Protein 5CG5 (pdb70)

Radius of gyration: 20.95 Å; Cα contacts (8 Å, |Δi|>4): 401; chains: 1; bounding box: 53×45×59 Å

Solvent-accessible surface area: 16142 Å² total; per-residue (Å²): 111,46,5,68,134,15,86,146,71,0,51,132,10,18,81,44,0,15,117,30,3,27,103,46,72,64,65,90,108,152,62,15,133,59,15,63,71,12,87,83,0,0,80,48,18,1,59,50,23,158,16,38,40,0,4,2,0,0,5,1,7,78,56,30,17,89,117,201,117,33,72,84,91,17,20,57,41,0,37,0,0,0,0,0,0,8,0,0,13,1,17,14,26,8,29,24,6,33,90,20,66,12,94,36,46,63,62,69,95,2,8,33,75,62,118,80,14,31,122,87,0,97,98,4,3,72,60,0,41,48,2,0,50,109,0,0,117,102,37,0,133,151,46,128,18,40,113,53,0,36,100,16,0,92,99,2,6,128,27,2,74,65,0,23,66,39,13,66,115,0,4,41,114,80,81,40,57,5,105,60,6,63,86,177,84,5,90,47,4,0,84,69,38,9,0,13,14,5,8,16,0,1,1,0,0,0,0,40,19,32,58,39,93,25,159,137,49,12,44,21,2,71,108,0,0,34,61,0,0,23,0,56,14,4,34,44,6,32,68,35,31,44,19,75,64,99,124,39,9,59,72,18,18,28,8,44,5,1,15,12,6,12,5,0,2,13,0,40,103,109,24,70,120,135,22,76,85,66,0,100,111,6,1,13,56,128,85,84,100,45,20,60,105,0,73,57,4,2,93,122,35,80,0,34,49,30,8,98,106,62,29,102,82,10,82,72,85,1,47,60,24,9,161,118,44,5,75,102,10,46,70,52,4,0,76,20,7,0,196,78,14,17,101

Nearest PDB structures (foldseek):
  2qis-assembly1_A-2  TM=1.002E+00  e=2.036E-45  Homo sapiens
  4dem-assembly1_F  TM=1.000E+00  e=1.503E-45  Homo sapiens
  4kq5-assembly1_A-2  TM=9.990E-01  e=1.059E-44  Homo sapiens
  4kfa-assembly1_A  TM=9.989E-01  e=3.133E-44  Homo sapiens
  4nke-assembly1_A-2  TM=9.976E-01  e=2.634E-44  Homo sapiens

CATH classification: 1.10.600.10

Foldseek 3Di:
DLLVVCPVVLVVCVVVLLVVQLCVCVVPVVCVVVNVVLSVLCVVQLDQDPLLQLSLLLSLLVQLADPVPPDPLLSSLSSLLSSLLSLLVSLVVLVVCVLLVWAWASQHGRQLPPPPPHPVSNVSSVVSNVSSLVSLCVRPVPPPLSVVLVVLSVVLSVLLVVLVVLFDVLQDAPDADLVSQAPVSLLSSQLRNWQSSRFLSSNVVSCSSNVNPDPQLSVLSSVLRSLVSSLLQLVVLVCQQPNDCVVRGTHHRCQLRRGSHPLSNVLVVPDDPVLVVLSRVQGNRDDPVSVVSVVVSSVVSPVVVVSVVVLVVSLVVSVVSLVVRCPPRDSCSVVVSSVVRSD

Structure (mmCIF, N/CA/C/O backbone):
data_5CG5
#
_entry.id   5CG5
#
_cell.length_a   111.966
_cell.length_b   111.966
_cell.length_c   72.754
_cell.angle_alpha   90.00
_cell.angle_beta   90.00
_cell.angle_gamma   90.00
#
_symmetry.space_group_name_H-M   'P 41 21 2'
#
loop_
_entity.id
_entity.type
_entity.pdbx_description
1 polymer 'Farnesyl pyrophosphate synthase'
2 non-polymer 'MAGNESIUM ION'
3 non-polymer '1-HYDROXY-2-(3-PYRIDINYL)ETHYLIDENE BIS-PHOSPHONIC ACID'
4 water water
#
loop_
_atom_site.group_PDB
_atom_site.id
_atom_site.type_symbol
_atom_site.label_atom_id
_atom_site.label_alt_id
_atom_site.label_comp_id
_atom_site.label_asym_id
_atom_site.label_entity_id
_atom_site.label_seq_id
_atom_site.pdbx_PDB_ins_code
_atom_site.Cartn_x
_atom_site.Cartn_y
_atom_site.Cartn_z
_atom_site.occupancy
_atom_site.B_iso_or_equiv
_atom_site.auth_seq_id
_atom_site.auth_comp_id
_atom_site.auth_asym_id
_atom_site.auth_atom_id
_atom_site.pdbx_PDB_model_num
ATOM 1 N N . ASP A 1 2 ? -11.361 -38.900 -14.574 1.00 40.40 8 ASP A N 1
ATOM 2 C CA . ASP A 1 2 ? -10.213 -38.138 -14.084 1.00 53.21 8 ASP A CA 1
ATOM 3 C C . ASP A 1 2 ? -10.010 -36.842 -14.885 1.00 44.96 8 ASP A C 1
ATOM 4 O O . ASP A 1 2 ? -9.940 -36.858 -16.116 1.00 46.40 8 ASP A O 1
ATOM 12 N N . VAL A 1 3 ? -9.909 -35.721 -14.185 1.00 45.40 9 VAL A N 1
ATOM 13 C CA . VAL A 1 3 ? -9.913 -34.416 -14.849 1.00 50.32 9 VAL A CA 1
ATOM 14 C C . VAL A 1 3 ? -8.607 -34.156 -15.625 1.00 46.08 9 VAL A C 1
ATOM 15 O O . VAL A 1 3 ? -8.608 -33.443 -16.632 1.00 36.72 9 VAL A O 1
ATOM 29 N N . TYR A 1 4 ? -7.504 -34.740 -15.157 1.00 33.96 10 TYR A N 1
ATOM 30 C CA . TYR A 1 4 ? -6.237 -34.686 -15.882 1.00 31.01 10 TYR A CA 1
ATOM 31 C C . TYR A 1 4 ? -6.304 -35.447 -17.207 1.00 35.77 10 TYR A C 1
ATOM 32 O O . TYR A 1 4 ? -5.908 -34.915 -18.245 1.00 34.24 10 TYR A O 1
ATOM 52 N N . ALA A 1 5 ? -6.819 -36.678 -17.182 1.00 48.24 11 ALA A N 1
ATOM 53 C CA . ALA A 1 5 ? -6.933 -37.493 -18.399 1.00 33.28 11 ALA A CA 1
ATOM 54 C C . ALA A 1 5 ? -7.842 -36.838 -19.449 1.00 35.37 11 ALA A C 1
ATOM 55 O O . ALA A 1 5 ? -7.604 -36.952 -20.655 1.00 34.33 11 ALA A O 1
ATOM 63 N N . GLN A 1 6 ? -8.879 -36.153 -18.979 1.00 37.29 12 GLN A N 1
ATOM 64 C CA . GLN A 1 6 ? -9.789 -35.410 -19.847 1.00 36.69 12 GLN A CA 1
ATOM 65 C C . GLN A 1 6 ? -9.029 -34.411 -20.713 1.00 40.15 12 GLN A C 1
ATOM 66 O O . GLN A 1 6 ? -9.217 -34.348 -21.925 1.00 39.32 12 GLN A O 1
ATOM 83 N N . GLU A 1 7 ? -8.173 -33.624 -20.066 1.00 44.09 13 GLU A N 1
ATOM 84 C CA . GLU A 1 7 ? -7.475 -32.516 -20.718 1.00 33.06 13 GLU A CA 1
ATOM 85 C C . GLU A 1 7 ? -6.213 -32.943 -21.487 1.00 31.79 13 GLU A C 1
ATOM 86 O O . GLU A 1 7 ? -5.715 -32.191 -22.337 1.00 29.78 13 GLU A O 1
ATOM 99 N N . LYS A 1 8 ? -5.712 -34.147 -21.202 1.00 27.22 14 LYS A N 1
ATOM 100 C CA . LYS A 1 8 ? -4.402 -34.564 -21.678 1.00 30.86 14 LYS A CA 1
ATOM 101 C C . LYS A 1 8 ? -4.235 -34.527 -23.194 1.00 41.24 14 LYS A C 1
ATOM 102 O O . LYS A 1 8 ? -3.223 -34.043 -23.702 1.00 33.44 14 LYS A O 1
ATOM 125 N N . GLN A 1 9 ? -5.215 -35.034 -23.925 1.00 33.02 15 GLN A N 1
ATOM 126 C CA . GLN A 1 9 ? -5.046 -35.216 -25.357 1.00 35.96 15 GLN A CA 1
ATOM 127 C C . GLN A 1 9 ? -4.966 -33.880 -26.098 1.00 27.00 15 GLN A C 1
ATOM 128 O O . GLN 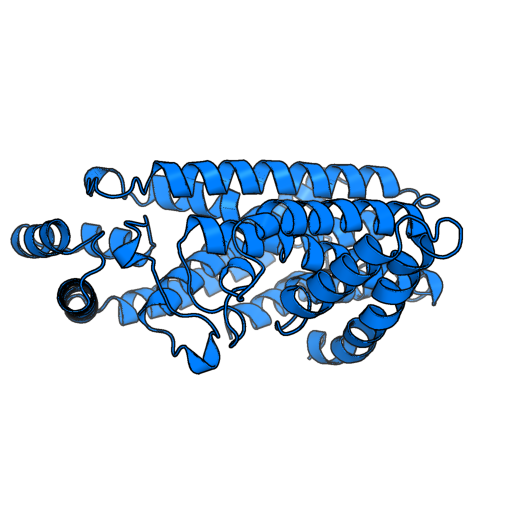A 1 9 ? -4.170 -33.743 -27.029 1.00 32.71 15 GLN A O 1
ATOM 145 N N . ASP A 1 10 ? -5.772 -32.899 -25.697 1.00 25.94 16 ASP A N 1
ATOM 146 C CA . ASP A 1 10 ? -5.705 -31.578 -26.311 1.00 27.15 16 ASP A CA 1
ATOM 147 C C . ASP A 1 10 ? -4.370 -30.901 -25.958 1.00 36.73 16 ASP A C 1
ATOM 148 O O . ASP A 1 10 ? -3.796 -30.168 -26.762 1.00 24.39 16 ASP A O 1
ATOM 158 N N . PHE A 1 11 ? -3.892 -31.149 -24.747 1.00 27.71 17 PHE A N 1
ATOM 159 C CA . PHE A 1 11 ? -2.653 -30.531 -24.281 1.00 29.49 17 PHE A CA 1
ATOM 160 C C . PHE A 1 11 ? -1.455 -31.051 -25.067 1.00 21.90 17 PHE A C 1
ATOM 161 O O . PHE A 1 11 ? -0.642 -30.270 -25.577 1.00 23.51 17 PHE A O 1
ATOM 179 N N . VAL A 1 12 ? -1.353 -32.373 -25.155 1.00 25.59 18 VAL A N 1
ATOM 180 C CA . VAL A 1 12 ? -0.254 -33.029 -25.843 1.00 26.13 18 VAL A CA 1
ATOM 181 C C . VAL A 1 12 ? -0.233 -32.705 -27.334 1.00 37.60 18 VAL A C 1
ATOM 182 O O . VAL A 1 12 ? 0.831 -32.652 -27.949 1.00 32.24 18 VAL A O 1
ATOM 196 N N . GLN A 1 13 ? -1.397 -32.447 -27.916 1.00 34.99 19 GLN A N 1
ATOM 197 C CA . GLN A 1 13 ? -1.456 -32.179 -29.340 1.00 33.13 19 GLN A CA 1
ATOM 198 C C . GLN A 1 13 ? -0.951 -30.780 -29.629 1.00 31.42 19 GLN A C 1
ATOM 199 O O . GLN A 1 13 ? -0.428 -30.507 -30.708 1.00 37.28 19 GLN A O 1
ATOM 216 N N . HIS A 1 14 ? -1.124 -29.890 -28.660 1.00 27.80 20 HIS A N 1
ATOM 217 C CA . HIS A 1 14 ? -0.705 -28.505 -28.811 1.00 22.25 20 HIS A CA 1
ATOM 218 C C . HIS A 1 14 ? 0.822 -28.389 -28.958 1.00 21.32 20 HIS A C 1
ATOM 219 O O . HIS A 1 14 ? 1.316 -27.379 -29.445 1.00 25.31 20 HIS A O 1
ATOM 237 N N . PHE A 1 15 ? 1.555 -29.418 -28.551 1.00 24.39 21 PHE A N 1
ATOM 238 C CA . PHE A 1 15 ? 3.017 -29.408 -28.696 1.00 33.63 21 PHE A CA 1
ATOM 239 C C . PHE A 1 15 ? 3.461 -29.205 -30.145 1.00 28.36 21 PHE A C 1
ATOM 240 O O . PHE A 1 15 ? 4.462 -28.550 -30.404 1.00 24.81 21 PHE A O 1
ATOM 258 N N . SER A 1 16 ? 2.706 -29.753 -31.091 1.00 26.61 22 SER A N 1
ATOM 259 C CA . SER A 1 16 ? 3.007 -29.550 -32.510 1.00 24.37 22 SER A CA 1
ATOM 260 C C . SER A 1 16 ? 2.892 -28.078 -32.889 1.00 25.75 22 SER A C 1
ATOM 261 O O . SER A 1 16 ? 3.662 -27.581 -33.718 1.00 30.87 22 SER A O 1
ATOM 271 N N . GLN A 1 17 ? 1.954 -27.359 -32.284 1.00 24.62 23 GLN A N 1
ATOM 272 C CA . GLN A 1 17 ? 1.796 -25.955 -32.605 1.00 28.86 23 GLN A CA 1
ATOM 273 C C . GLN A 1 17 ? 2.947 -25.158 -31.990 1.00 29.35 23 GLN A C 1
ATOM 274 O O . GLN A 1 17 ? 3.394 -24.151 -32.537 1.00 28.38 23 GLN A O 1
ATOM 291 N N . ILE A 1 18 ? 3.418 -25.625 -30.842 1.00 26.05 24 ILE A N 1
ATOM 292 C CA . ILE A 1 18 ? 4.517 -24.962 -30.148 1.00 31.36 24 ILE A CA 1
ATOM 293 C C . ILE A 1 18 ? 5.802 -25.113 -30.949 1.00 21.32 24 ILE A C 1
ATOM 294 O O . ILE A 1 18 ? 6.505 -24.128 -31.178 1.00 23.45 24 ILE A O 1
ATOM 311 N N . VAL A 1 19 ? 6.077 -26.328 -31.408 1.00 21.40 25 VAL A N 1
ATOM 312 C CA . VAL A 1 19 ? 7.279 -26.576 -32.214 1.00 24.10 25 VAL A CA 1
ATOM 313 C C . VAL A 1 19 ? 7.203 -25.747 -33.490 1.00 32.09 25 VAL A C 1
ATOM 314 O O . VAL A 1 19 ? 8.175 -25.106 -33.893 1.00 27.40 25 VAL A O 1
ATOM 328 N N . ARG A 1 20 ? 6.025 -25.720 -34.103 1.00 25.37 26 ARG A N 1
ATOM 329 C CA . ARG A 1 20 ? 5.830 -24.972 -35.335 1.00 29.99 26 ARG A CA 1
ATOM 330 C C . ARG A 1 20 ? 6.100 -23.470 -35.181 1.00 30.19 26 ARG A C 1
ATOM 331 O O . ARG A 1 20 ? 6.825 -22.897 -35.992 1.00 36.61 26 ARG A O 1
ATOM 358 N N . VAL A 1 21 ? 5.527 -22.814 -34.170 1.00 24.19 27 VAL A N 1
ATOM 359 C CA . VAL A 1 21 ? 5.705 -21.369 -34.051 1.00 29.44 27 VAL A CA 1
ATOM 360 C C . VAL A 1 21 ? 7.124 -21.003 -33.619 1.00 27.92 27 VAL A C 1
ATOM 361 O O . VAL A 1 21 ? 7.591 -19.907 -33.912 1.00 30.97 27 VAL A O 1
ATOM 375 N N . LEU A 1 22 ? 7.801 -21.911 -32.919 1.00 27.54 28 LEU A N 1
ATOM 376 C CA . LEU A 1 22 ? 9.173 -21.647 -32.461 1.00 25.53 28 LEU A CA 1
ATOM 377 C C . LEU A 1 22 ? 10.166 -21.803 -33.598 1.00 30.89 28 LEU A C 1
ATOM 378 O O . LEU A 1 22 ? 11.195 -21.123 -33.618 1.00 40.75 28 LEU A O 1
ATOM 395 N N . THR A 1 23 ? 9.865 -22.690 -34.543 1.00 27.13 29 THR A N 1
ATOM 396 C CA . THR A 1 23 ? 10.760 -22.920 -35.677 1.00 37.64 29 THR A CA 1
ATOM 397 C C . THR A 1 23 ? 10.414 -22.056 -36.906 1.00 51.82 29 THR A C 1
ATOM 398 O O . THR A 1 23 ? 11.098 -22.140 -37.929 1.00 52.99 29 THR A O 1
ATOM 411 N N . GLU A 1 24 ? 9.369 -21.230 -36.802 1.00 55.03 30 GLU A N 1
ATOM 412 C CA . GLU A 1 24 ? 9.059 -20.234 -37.840 1.00 54.52 30 GLU A CA 1
ATOM 413 C C . GLU A 1 24 ? 9.914 -18.955 -37.718 1.00 69.02 30 GLU A C 1
ATOM 414 O O . GLU A 1 24 ? 9.707 -17.979 -38.448 1.00 57.49 30 GLU A O 1
ATOM 427 N N . ASP A 1 25 ? 10.868 -18.971 -36.788 1.00 52.73 31 ASP A N 1
ATOM 428 C CA . ASP A 1 25 ? 11.904 -17.950 -36.711 1.00 57.41 31 ASP A CA 1
ATOM 429 C C . ASP A 1 25 ? 12.821 -18.117 -37.919 1.00 64.13 31 ASP A C 1
ATOM 430 O O . ASP A 1 25 ? 13.479 -17.175 -38.358 1.00 53.94 31 ASP A O 1
ATOM 440 N N . GLU A 1 26 ? 12.847 -19.336 -38.452 1.00 60.67 32 GLU A N 1
ATOM 441 C CA . GLU A 1 26 ? 13.713 -19.677 -39.564 1.00 51.10 32 GLU A CA 1
ATOM 442 C C . GLU A 1 26 ? 13.220 -19.035 -40.851 1.00 78.69 32 GLU A C 1
ATOM 443 O O . GLU A 1 26 ? 14.011 -18.735 -41.755 1.00 68.13 32 GLU A O 1
ATOM 456 N N . MET A 1 27 ? 11.906 -18.838 -40.932 1.00 72.97 33 MET A N 1
ATOM 457 C CA . MET A 1 27 ? 11.289 -18.249 -42.114 1.00 63.69 33 MET A CA 1
ATOM 458 C C . MET A 1 27 ? 12.104 -17.065 -42.624 1.00 72.56 33 MET A C 1
ATOM 459 O O . MET A 1 27 ? 12.719 -17.134 -43.692 1.00 70.29 33 MET A O 1
ATOM 463 N N . GLY A 1 28 ? 12.123 -15.990 -41.841 1.00 62.48 34 GLY A N 1
ATOM 464 C CA . GLY A 1 28 ? 12.753 -14.750 -42.263 1.00 62.61 34 GLY A CA 1
ATOM 465 C C . GLY A 1 28 ? 14.238 -14.638 -41.952 1.00 69.30 34 GLY A C 1
ATOM 466 O O . GLY A 1 28 ? 14.806 -13.550 -42.048 1.00 61.73 34 GLY A O 1
ATOM 471 N N . HIS A 1 29 ? 14.866 -15.755 -41.587 1.00 69.27 35 HIS A N 1
ATOM 472 C CA . HIS A 1 29 ? 16.304 -15.781 -41.313 1.00 50.06 35 HIS A CA 1
ATOM 473 C C . HIS A 1 29 ? 16.866 -17.180 -41.576 1.00 48.72 35 HIS A C 1
ATOM 474 O O . HIS A 1 29 ? 17.141 -17.915 -40.632 1.00 43.04 35 HIS A O 1
ATOM 492 N N . PRO A 1 30 ? 17.031 -17.562 -42.856 1.00 53.53 36 PRO A N 1
ATOM 493 C CA . PRO A 1 30 ? 17.499 -18.919 -43.184 1.00 32.07 36 PRO A CA 1
ATOM 494 C C . PRO A 1 30 ? 18.947 -19.156 -42.772 1.00 38.32 36 PRO A C 1
ATOM 495 O O . PRO A 1 30 ? 19.367 -20.314 -42.720 1.00 35.11 36 PRO A O 1
ATOM 506 N N . GLU A 1 31 ? 19.688 -18.075 -42.500 1.00 42.02 37 GLU A N 1
ATOM 507 C CA . GLU A 1 31 ? 21.060 -18.156 -41.990 1.00 33.74 37 GLU A CA 1
ATOM 508 C C . GLU A 1 31 ? 21.156 -18.946 -40.665 1.00 32.50 37 GLU A C 1
ATOM 509 O O . GLU A 1 31 ? 22.195 -19.527 -40.365 1.00 26.44 37 GLU A O 1
ATOM 522 N N . ILE A 1 32 ? 20.084 -18.963 -39.871 1.00 24.21 38 ILE A N 1
ATOM 523 C CA . ILE A 1 32 ? 20.105 -19.691 -38.605 1.00 24.19 38 ILE A CA 1
ATOM 524 C C . ILE A 1 32 ? 19.397 -21.055 -38.685 1.00 27.68 38 ILE A C 1
ATOM 525 O O . ILE A 1 32 ? 19.150 -21.694 -37.658 1.00 21.05 38 ILE A O 1
ATOM 542 N N . GLY A 1 33 ? 19.104 -21.510 -39.904 1.00 25.16 39 GLY A N 1
ATOM 543 C CA . GLY A 1 33 ? 18.431 -22.782 -40.122 1.00 19.40 39 GLY A CA 1
ATOM 544 C C . GLY A 1 33 ? 18.993 -23.972 -39.367 1.00 18.10 39 GLY A C 1
ATOM 545 O O . GLY A 1 33 ? 18.226 -24.774 -38.819 1.00 22.50 39 GLY A O 1
ATOM 550 N N . ASP A 1 34 ? 20.317 -24.118 -39.350 1.00 20.35 40 ASP A N 1
ATOM 551 C CA . ASP A 1 34 ? 20.949 -25.249 -38.669 1.00 18.96 40 ASP A CA 1
ATOM 552 C C . ASP A 1 34 ? 20.680 -25.199 -37.168 1.00 18.96 40 ASP A C 1
ATOM 553 O O . ASP A 1 34 ? 20.551 -26.245 -36.513 1.00 16.77 40 ASP A O 1
ATOM 563 N N . ALA A 1 35 ? 20.605 -23.983 -36.628 1.00 16.64 41 ALA A N 1
ATOM 564 C CA . ALA A 1 35 ? 20.379 -23.797 -35.200 1.00 17.89 41 ALA A CA 1
ATOM 565 C C . ALA A 1 35 ? 18.936 -24.118 -34.837 1.00 16.52 41 ALA A C 1
ATOM 566 O O . ALA A 1 35 ? 18.661 -24.691 -33.788 1.00 14.88 41 ALA A O 1
ATOM 574 N N . ILE A 1 36 ? 18.011 -23.741 -35.713 1.00 17.26 42 ILE A N 1
ATOM 575 C CA . ILE A 1 36 ? 16.601 -24.026 -35.501 1.00 17.42 42 ILE A CA 1
ATOM 576 C C . ILE A 1 36 ? 16.333 -25.548 -35.596 1.00 17.85 42 ILE A C 1
ATOM 577 O O . ILE A 1 36 ? 15.533 -26.097 -34.842 1.00 15.96 42 ILE A O 1
ATOM 594 N N . ALA A 1 37 ? 17.023 -26.238 -36.497 1.00 16.61 43 ALA A N 1
ATOM 595 C CA . ALA A 1 37 ? 16.910 -27.695 -36.579 1.00 13.43 43 ALA A CA 1
ATOM 596 C C . ALA A 1 37 ? 17.392 -28.366 -35.286 1.00 20.40 43 ALA A C 1
ATOM 597 O O . ALA A 1 37 ? 16.793 -29.341 -34.822 1.00 15.28 43 ALA A O 1
ATOM 605 N N . ARG A 1 38 ? 18.464 -27.832 -34.698 1.00 17.41 44 ARG A N 1
ATOM 606 C CA . ARG A 1 38 ? 18.988 -28.348 -33.434 1.00 12.30 44 ARG A CA 1
ATOM 607 C C . ARG A 1 38 ? 17.969 -28.096 -32.315 1.00 11.08 44 ARG A C 1
ATOM 608 O O . ARG A 1 38 ? 17.674 -28.993 -31.516 1.00 14.75 44 ARG A O 1
ATOM 635 N N . LEU A 1 39 ? 17.379 -26.905 -32.300 1.00 14.84 45 LEU A N 1
ATOM 636 C CA . LEU A 1 39 ? 16.380 -26.560 -31.285 1.00 13.17 45 LEU A CA 1
ATOM 637 C C . LEU A 1 39 ? 15.211 -27.550 -31.333 1.00 14.65 45 LEU A C 1
ATOM 638 O O . LEU A 1 39 ? 14.747 -28.040 -30.310 1.00 13.79 45 LEU A O 1
ATOM 655 N N . LYS A 1 40 ? 14.748 -27.855 -32.537 1.00 16.75 46 LYS A N 1
ATOM 656 C CA . LYS A 1 40 ? 13.663 -28.820 -32.715 1.00 18.60 46 LYS A CA 1
ATOM 657 C C . LYS A 1 40 ? 14.042 -30.183 -32.122 1.00 15.25 46 LYS A C 1
ATOM 658 O O . LYS A 1 40 ? 13.254 -30.799 -31.394 1.00 14.88 46 LYS A O 1
ATOM 681 N N . GLU A 1 41 ? 15.262 -30.642 -32.409 1.00 14.66 47 GLU A N 1
ATOM 682 C CA . GLU A 1 41 ? 15.744 -31.909 -31.891 1.00 15.06 47 GLU A CA 1
ATOM 683 C C . GLU A 1 41 ? 15.774 -31.898 -30.359 1.00 16.45 47 GLU A C 1
ATOM 684 O O . GLU A 1 41 ? 15.339 -32.857 -29.721 1.00 14.21 47 GLU A O 1
ATOM 697 N N . VAL A 1 42 ? 16.254 -30.802 -29.773 1.00 12.60 48 VAL A N 1
ATOM 698 C CA . VAL A 1 42 ? 16.350 -30.672 -28.319 1.00 12.15 48 VAL A CA 1
ATOM 699 C C . VAL A 1 42 ? 14.956 -30.719 -27.696 1.00 13.31 48 VAL A C 1
ATOM 700 O O . VAL A 1 42 ? 14.769 -31.370 -26.662 1.00 13.14 48 VAL A O 1
ATOM 714 N N . LEU A 1 43 ? 13.999 -30.026 -28.313 1.00 12.40 49 LEU A N 1
ATOM 715 C CA . LEU A 1 43 ? 12.621 -30.006 -27.820 1.00 13.59 49 LEU A CA 1
ATOM 716 C C . LEU A 1 43 ? 12.041 -31.410 -27.835 1.00 14.47 49 LEU A C 1
ATOM 717 O O . LEU A 1 43 ? 11.522 -31.887 -26.832 1.00 14.85 49 LEU A O 1
ATOM 734 N N . GLU A 1 44 ? 12.156 -32.080 -28.971 1.00 15.36 50 GLU A N 1
ATOM 735 C CA . GLU A 1 44 ? 11.534 -33.391 -29.133 1.00 19.18 50 GLU A CA 1
ATOM 736 C C . GLU A 1 44 ? 12.165 -34.446 -28.233 1.00 19.84 50 GLU A C 1
ATOM 737 O O . GLU A 1 44 ? 11.479 -35.334 -27.731 1.00 19.75 50 GLU A O 1
ATOM 750 N N . TYR A 1 45 ? 13.468 -34.347 -27.986 1.00 11.54 51 TYR A N 1
ATOM 751 C CA . TYR A 1 45 ? 14.127 -35.328 -27.120 1.00 11.54 51 TYR A CA 1
ATOM 752 C C . TYR A 1 45 ? 13.825 -35.108 -25.629 1.00 17.85 51 TYR A C 1
ATOM 753 O O . TYR A 1 45 ? 13.657 -36.081 -24.876 1.00 15.99 51 TYR A O 1
ATOM 773 N N . ASN A 1 46 ? 13.760 -33.848 -25.194 1.00 13.93 52 ASN A N 1
ATOM 774 C CA . ASN A 1 46 ? 13.752 -33.536 -23.761 1.00 11.58 52 ASN A CA 1
ATOM 775 C C . ASN A 1 46 ? 12.434 -33.052 -23.181 1.00 16.79 52 ASN A C 1
ATOM 776 O O . ASN A 1 46 ? 12.263 -33.101 -21.971 1.00 17.01 52 ASN A O 1
ATOM 790 N N . ALA A 1 47 ? 11.526 -32.538 -24.009 1.00 17.75 53 ALA A N 1
ATOM 791 C CA . ALA A 1 47 ? 10.259 -32.022 -23.484 1.00 18.55 53 ALA A CA 1
ATOM 792 C C . ALA A 1 47 ? 9.113 -33.047 -23.571 1.00 22.71 53 ALA A C 1
ATOM 793 O O . ALA A 1 47 ? 8.088 -32.907 -22.897 1.00 26.71 53 ALA A O 1
ATOM 801 N N . ILE A 1 48 ? 9.323 -34.092 -24.363 1.00 21.56 54 ILE A N 1
ATOM 802 C CA . ILE A 1 48 ? 8.305 -35.113 -24.618 1.00 25.03 54 ILE A CA 1
ATOM 803 C C . ILE A 1 48 ? 8.649 -36.413 -23.913 1.00 30.68 54 ILE A C 1
ATOM 804 O O . ILE A 1 48 ? 9.803 -36.832 -23.877 1.00 33.89 54 ILE A O 1
ATOM 821 N N . GLY A 1 49 ? 7.637 -37.064 -23.357 1.00 36.27 55 GLY A N 1
ATOM 822 C CA . GLY A 1 49 ? 7.824 -38.386 -22.798 1.00 31.04 55 GLY A CA 1
ATOM 823 C C . GLY A 1 49 ? 7.557 -38.512 -21.311 1.00 32.20 55 GLY A C 1
ATOM 824 O O . GLY A 1 49 ? 7.684 -39.605 -20.753 1.00 44.03 55 GLY A O 1
ATOM 829 N N . GLY A 1 50 ? 7.205 -37.415 -20.653 1.00 36.38 56 GLY A N 1
ATOM 830 C CA . GLY A 1 50 ? 6.865 -37.476 -19.244 1.00 32.60 56 GLY A CA 1
ATOM 831 C C . GLY A 1 50 ? 5.366 -37.681 -19.074 1.00 30.85 56 GLY A C 1
ATOM 832 O O . GLY A 1 50 ? 4.653 -37.980 -20.033 1.00 30.45 56 GLY A O 1
ATOM 837 N N . LYS A 1 51 ? 4.881 -37.501 -17.854 1.00 32.34 57 LYS A N 1
ATOM 838 C CA . LYS A 1 51 ? 3.448 -37.600 -17.582 1.00 35.35 57 LYS A CA 1
ATOM 839 C C . LYS A 1 51 ? 2.746 -36.239 -17.672 1.00 30.85 57 LYS A C 1
ATOM 840 O O . LYS A 1 51 ? 1.516 -36.150 -17.601 1.00 27.58 57 LYS A O 1
ATOM 863 N N . TYR A 1 52 ? 3.542 -35.182 -17.824 1.00 25.68 58 TYR A N 1
ATOM 864 C CA . TYR A 1 52 ? 3.025 -33.827 -18.004 1.00 17.59 58 TYR A CA 1
ATOM 865 C C . TYR A 1 52 ? 2.169 -33.358 -16.850 1.00 18.97 58 TYR A C 1
ATOM 866 O O . TYR A 1 52 ? 1.300 -32.519 -17.035 1.00 19.81 58 TYR A O 1
ATOM 886 N N . ASN A 1 53 ? 2.431 -33.846 -15.644 1.00 20.18 59 ASN A N 1
ATOM 887 C CA . ASN A 1 53 ? 1.612 -33.437 -14.516 1.00 21.25 59 ASN A CA 1
ATOM 888 C C . ASN A 1 53 ? 1.731 -31.951 -14.199 1.00 22.72 59 ASN A C 1
ATOM 889 O O . ASN A 1 53 ? 0.748 -31.314 -13.827 1.00 17.94 59 ASN A O 1
ATOM 903 N N . ARG A 1 54 ? 2.923 -31.379 -14.362 1.00 19.10 60 ARG A N 1
ATOM 904 C CA . ARG A 1 54 ? 3.098 -29.963 -14.062 1.00 13.33 60 ARG A CA 1
ATOM 905 C C . ARG A 1 54 ? 2.367 -29.083 -15.067 1.00 10.83 60 ARG A C 1
ATOM 906 O O . ARG A 1 54 ? 1.645 -28.156 -14.688 1.00 14.47 60 ARG A O 1
ATOM 933 N N . GLY A 1 55 ? 2.551 -29.371 -16.350 1.00 14.49 61 GLY A N 1
ATOM 934 C CA . GLY A 1 55 ? 1.871 -28.609 -17.390 1.00 15.46 61 GLY A CA 1
ATOM 935 C C . GLY A 1 55 ? 0.360 -28.770 -17.367 1.00 16.13 61 GLY A C 1
ATOM 936 O O . GLY A 1 55 ? -0.358 -27.784 -17.498 1.00 15.13 61 GLY A O 1
ATOM 941 N N . LEU A 1 56 ? -0.112 -30.008 -17.202 1.00 17.83 62 LEU A N 1
ATOM 942 C CA . LEU A 1 56 ? -1.550 -30.267 -17.123 1.00 16.81 62 LEU A CA 1
ATOM 943 C C . LEU A 1 56 ? -2.184 -29.548 -15.931 1.00 18.47 62 LEU A C 1
ATOM 944 O O . LEU A 1 56 ? -3.364 -29.190 -15.971 1.00 18.28 62 LEU A O 1
ATOM 961 N N . THR A 1 57 ? -1.409 -29.332 -14.873 1.00 14.25 63 THR A N 1
ATOM 962 C CA . THR A 1 57 ? -1.933 -28.662 -13.693 1.00 16.16 63 THR A CA 1
ATOM 963 C C . THR A 1 57 ? -2.350 -27.221 -14.007 1.00 18.60 63 THR A C 1
ATOM 964 O O . THR A 1 57 ? -3.334 -26.730 -13.473 1.00 15.81 63 THR A O 1
ATOM 977 N N . VAL A 1 58 ? -1.616 -26.540 -14.884 1.00 16.12 64 VAL A N 1
ATOM 978 C CA . VAL A 1 58 ? -2.023 -25.203 -15.303 1.00 16.82 64 VAL A CA 1
ATOM 979 C C . VAL A 1 58 ? -3.407 -25.234 -15.992 1.00 15.25 64 VAL A C 1
ATOM 980 O O . VAL A 1 58 ? -4.259 -24.402 -15.712 1.00 16.75 64 VAL A O 1
ATOM 994 N N . VAL A 1 59 ? -3.579 -26.191 -16.896 1.00 13.51 65 VAL A N 1
ATOM 995 C CA . VAL A 1 59 ? -4.781 -26.304 -17.718 1.00 16.90 65 VAL A CA 1
ATOM 996 C C . VAL A 1 59 ? -5.987 -26.688 -16.835 1.00 22.56 65 VAL A C 1
ATOM 997 O O . VAL A 1 59 ? -7.059 -26.071 -16.927 1.00 19.53 65 VAL A O 1
ATOM 1011 N N . VAL A 1 60 ? -5.791 -27.683 -15.971 1.00 18.61 66 VAL A N 1
ATOM 1012 C CA . VAL A 1 60 ? -6.854 -28.149 -15.077 1.00 19.47 66 VAL A CA 1
ATOM 1013 C C . VAL A 1 60 ? -7.290 -27.015 -14.151 1.00 22.76 66 VAL A C 1
ATOM 1014 O O . VAL A 1 60 ? -8.485 -26.726 -14.004 1.00 19.29 66 VAL A O 1
ATOM 1028 N N . ALA A 1 61 ? -6.330 -26.349 -13.532 1.00 15.21 67 ALA A N 1
ATOM 1029 C CA . ALA A 1 61 ? -6.640 -25.250 -12.628 1.00 18.86 67 ALA A CA 1
ATOM 1030 C C . ALA A 1 61 ? -7.321 -24.094 -13.374 1.00 25.39 67 ALA A C 1
ATOM 1031 O O . ALA A 1 61 ? -8.243 -23.453 -12.856 1.00 19.04 67 ALA A O 1
ATOM 1039 N N . PHE A 1 62 ? -6.874 -23.831 -14.597 1.00 17.05 68 PHE A N 1
ATOM 1040 C CA . PHE A 1 62 ? -7.460 -22.779 -15.402 1.00 19.75 68 PHE A CA 1
ATOM 1041 C C . PHE A 1 62 ? -8.950 -23.052 -15.622 1.00 21.46 68 PHE A C 1
ATOM 1042 O O . PHE A 1 62 ? -9.765 -22.139 -15.511 1.00 23.69 68 PHE A O 1
ATOM 1060 N N . ARG A 1 63 ? -9.283 -24.302 -15.933 1.00 20.75 69 ARG A N 1
ATOM 1061 C CA . ARG A 1 63 ? -10.676 -24.683 -16.230 1.00 26.35 69 ARG A CA 1
ATOM 1062 C C . ARG A 1 63 ? -11.567 -24.596 -15.005 1.00 31.15 69 ARG A C 1
ATOM 1063 O O . ARG A 1 63 ? -12.786 -24.390 -15.116 1.00 21.16 69 ARG A O 1
ATOM 1090 N N . GLU A 1 64 ? -10.973 -24.764 -13.831 1.00 19.01 70 GLU A N 1
ATOM 1091 C CA . GLU A 1 64 ? -11.740 -24.693 -12.586 1.00 19.95 70 GLU A CA 1
ATOM 1092 C C . GLU A 1 64 ? -11.787 -23.301 -11.964 1.00 26.62 70 GLU A C 1
ATOM 1093 O O . GLU A 1 64 ? -12.591 -23.058 -11.065 1.00 29.54 70 GLU A O 1
ATOM 1108 N N . LEU A 1 65 ? -10.955 -22.374 -12.440 1.00 20.15 71 LEU A N 1
ATOM 1109 C CA . LEU A 1 65 ? -10.902 -21.037 -11.846 1.00 17.64 71 LEU A CA 1
ATOM 1110 C C . LEU A 1 65 ? -11.538 -19.947 -12.722 1.00 25.78 71 LEU A C 1
ATOM 1111 O O . LEU A 1 65 ? -11.839 -18.856 -12.241 1.00 27.85 71 LEU A O 1
ATOM 1128 N N . VAL A 1 66 ? -11.688 -20.223 -14.013 1.00 24.58 72 VAL A N 1
ATOM 1129 C CA . VAL A 1 66 ? -12.218 -19.231 -14.945 1.00 28.42 72 VAL A CA 1
ATOM 1130 C C . VAL A 1 66 ? -13.652 -19.610 -15.328 1.00 33.22 72 VAL A C 1
ATOM 1131 O O . VAL A 1 66 ? -13.933 -20.782 -15.605 1.00 29.91 72 VAL A O 1
ATOM 1145 N N . GLU A 1 67 ? -14.554 -18.627 -15.329 1.00 37.35 73 GLU A N 1
ATOM 1146 C CA . GLU A 1 67 ? -15.954 -18.860 -15.705 1.00 42.47 73 GLU A CA 1
ATOM 1147 C C . GLU A 1 67 ? -16.027 -19.489 -17.089 1.00 42.53 73 GLU A C 1
ATOM 1148 O O . GLU A 1 67 ? -15.355 -19.030 -18.009 1.00 37.53 73 GLU A O 1
ATOM 1161 N N . PRO A 1 68 ? -16.849 -20.537 -17.252 1.00 35.83 74 PRO A N 1
ATOM 1162 C CA . PRO A 1 68 ? -16.875 -21.202 -18.568 1.00 34.47 74 PRO A CA 1
ATOM 1163 C C . PRO A 1 68 ? -17.099 -20.233 -19.728 1.00 33.12 74 PRO A C 1
ATOM 1164 O O . PRO A 1 68 ? -16.682 -20.510 -20.853 1.00 33.52 74 PRO A O 1
ATOM 1175 N N . ARG A 1 69 ? -17.750 -19.106 -19.451 1.00 39.28 75 ARG A N 1
ATOM 1176 C CA . ARG A 1 69 ? -18.058 -18.130 -20.493 1.00 46.12 75 ARG A CA 1
ATOM 1177 C C . ARG A 1 69 ? -16.783 -17.451 -21.014 1.00 54.69 75 ARG A C 1
ATOM 1178 O O . ARG A 1 69 ? -16.771 -16.922 -22.128 1.00 41.55 75 ARG A O 1
ATOM 1205 N N . LYS A 1 70 ? -15.717 -17.465 -20.213 1.00 41.57 76 LYS A N 1
ATOM 1206 C CA . LYS A 1 70 ? -14.439 -16.874 -20.628 1.00 33.82 76 LYS A CA 1
ATOM 1207 C C . LYS A 1 70 ? -13.398 -17.911 -21.094 1.00 37.94 76 LYS A C 1
ATOM 1208 O O . LYS A 1 70 ? -12.227 -17.574 -21.277 1.00 45.59 76 LYS A O 1
ATOM 1231 N N . GLN A 1 71 ? -13.818 -19.160 -21.298 1.00 30.63 77 GLN A N 1
ATOM 1232 C CA . GLN A 1 71 ? -12.927 -20.190 -21.808 1.00 30.70 77 GLN A CA 1
ATOM 1233 C C . GLN A 1 71 ? -13.069 -20.355 -23.317 1.00 30.01 77 GLN A C 1
ATOM 1234 O O . GLN A 1 71 ? -13.289 -21.451 -23.811 1.00 32.14 77 GLN A O 1
ATOM 1251 N N . ASP A 1 72 ? -12.911 -19.256 -24.042 1.00 34.11 78 ASP A N 1
ATOM 1252 C CA . ASP A 1 72 ? -12.953 -19.296 -25.503 1.00 30.41 78 ASP A CA 1
ATOM 1253 C C . ASP A 1 72 ? -11.736 -20.032 -26.077 1.00 38.45 78 ASP A C 1
ATOM 1254 O O . ASP A 1 72 ? -10.793 -20.366 -25.352 1.00 34.88 78 ASP A O 1
ATOM 1264 N N . ALA A 1 73 ? -11.760 -20.277 -27.384 1.00 31.11 79 ALA A N 1
ATOM 1265 C CA . ALA A 1 73 ? -10.689 -21.006 -28.057 1.00 34.82 79 ALA A CA 1
ATOM 1266 C C . ALA A 1 73 ? -9.324 -20.350 -27.824 1.00 37.72 79 ALA A C 1
ATOM 1267 O O . ALA A 1 73 ? -8.319 -21.032 -27.609 1.00 32.29 79 ALA A O 1
ATOM 1275 N N . ASP A 1 74 ? -9.297 -19.024 -27.862 1.00 32.03 80 ASP A N 1
ATOM 1276 C CA . ASP A 1 74 ? -8.049 -18.283 -27.727 1.00 37.35 80 ASP A CA 1
ATOM 1277 C C . ASP A 1 74 ? -7.502 -18.374 -26.309 1.00 40.10 80 ASP A C 1
ATOM 1278 O O . ASP A 1 74 ? -6.284 -18.465 -26.121 1.00 31.69 80 ASP A O 1
ATOM 1288 N N . SER A 1 75 ? -8.392 -18.358 -25.316 1.00 38.96 81 SER A N 1
ATOM 1289 C CA . SER A 1 75 ? -7.962 -18.404 -23.921 1.00 31.52 81 SER A CA 1
ATOM 1290 C C . SER A 1 75 ? -7.427 -19.785 -23.585 1.00 27.59 81 SER A C 1
ATOM 1291 O O . SER A 1 75 ? -6.473 -19.924 -22.815 1.00 27.51 81 SER A O 1
ATOM 1301 N N . LEU A 1 76 ? -8.037 -20.800 -24.182 1.00 25.90 82 LEU A N 1
ATOM 1302 C CA . LEU A 1 76 ? -7.571 -22.166 -24.007 1.00 25.90 82 LEU A CA 1
ATOM 1303 C C . LEU A 1 76 ? -6.196 -22.336 -24.640 1.00 27.69 82 LEU A C 1
ATOM 1304 O O . LEU A 1 76 ? -5.339 -23.040 -24.094 1.00 26.98 82 LEU A O 1
ATOM 1321 N N . GLN A 1 77 ? -5.988 -21.725 -25.804 1.00 23.12 83 GLN A N 1
ATOM 1322 C CA . GLN A 1 77 ? -4.687 -21.815 -26.459 1.00 28.92 83 GLN A CA 1
ATOM 1323 C C . GLN A 1 77 ? -3.610 -21.240 -25.568 1.00 23.97 83 GLN A C 1
ATOM 1324 O O . GLN A 1 77 ? -2.503 -21.797 -25.483 1.00 24.60 83 GLN A O 1
ATOM 1341 N N . ARG A 1 78 ? -3.906 -20.112 -24.930 1.00 20.84 84 ARG A N 1
ATOM 1342 C CA . ARG A 1 78 ? -2.953 -19.502 -24.013 1.00 19.02 84 ARG A CA 1
ATOM 1343 C C . ARG A 1 78 ? -2.681 -20.423 -22.817 1.00 23.31 84 ARG A C 1
ATOM 1344 O O . ARG A 1 78 ? -1.534 -20.567 -22.384 1.00 15.25 84 ARG A O 1
ATOM 1371 N N . ALA A 1 79 ? -3.722 -21.073 -22.302 1.00 18.21 85 ALA A N 1
ATOM 1372 C CA . ALA A 1 79 ? -3.562 -21.987 -21.165 1.00 20.19 85 ALA A CA 1
ATOM 1373 C C . ALA A 1 79 ? -2.656 -23.179 -21.507 1.00 19.29 85 ALA A C 1
ATOM 1374 O O . ALA A 1 79 ? -1.780 -23.554 -20.707 1.00 16.62 85 ALA A O 1
ATOM 1382 N N . TRP A 1 80 ? -2.864 -23.786 -22.679 1.00 15.04 86 TRP A N 1
ATOM 1383 C CA . TRP A 1 80 ? -2.032 -24.888 -23.126 1.00 15.77 86 TRP A CA 1
ATOM 1384 C C . TRP A 1 80 ? -0.595 -24.399 -23.287 1.00 16.22 86 TRP A C 1
ATOM 1385 O O . TRP A 1 80 ? 0.339 -25.134 -22.999 1.00 17.06 86 TRP A O 1
ATOM 1408 N N . THR A 1 81 ? -0.435 -23.171 -23.772 1.00 15.19 87 THR A N 1
ATOM 1409 C CA . THR A 1 81 ? 0.902 -22.615 -24.004 1.00 15.86 87 THR A CA 1
ATOM 1410 C C . THR A 1 81 ? 1.632 -22.418 -22.683 1.00 14.95 87 THR A C 1
ATOM 1411 O O . THR A 1 81 ? 2.796 -22.837 -22.536 1.00 12.80 87 THR A O 1
ATOM 1424 N N . VAL A 1 82 ? 0.966 -21.813 -21.711 1.00 10.11 88 VAL A N 1
ATOM 1425 C CA . VAL A 1 82 ? 1.584 -21.575 -20.407 1.00 12.97 88 VAL A CA 1
ATOM 1426 C C . VAL A 1 82 ? 1.884 -22.927 -19.727 1.00 13.79 88 VAL A C 1
ATOM 1427 O O . VAL A 1 82 ? 2.924 -23.095 -19.062 1.00 11.07 88 VAL A O 1
ATOM 1441 N N . GLY A 1 83 ? 1.008 -23.910 -19.908 1.00 11.42 89 GLY A N 1
ATOM 1442 C CA . GLY A 1 83 ? 1.305 -25.254 -19.458 1.00 10.45 89 GLY A CA 1
ATOM 1443 C C . GLY A 1 83 ? 2.602 -25.801 -20.047 1.00 14.19 89 GLY A C 1
ATOM 1444 O O . GLY A 1 83 ? 3.455 -26.347 -19.322 1.00 13.16 89 GLY A O 1
ATOM 1449 N N . TRP A 1 84 ? 2.743 -25.704 -21.364 1.00 10.81 90 TRP A N 1
ATOM 1450 C CA . TRP A 1 84 ? 3.978 -26.122 -22.025 1.00 12.39 90 TRP A CA 1
ATOM 1451 C C . TRP A 1 84 ? 5.211 -25.321 -21.568 1.00 10.86 90 TRP A C 1
ATOM 1452 O O . TRP A 1 84 ? 6.312 -25.885 -21.506 1.00 12.06 90 TRP A O 1
ATOM 1475 N N . CYS A 1 85 ? 5.046 -24.052 -21.215 1.00 10.08 91 CYS A N 1
ATOM 1476 C CA . CYS A 1 85 ? 6.152 -23.272 -20.649 1.00 9.01 91 CYS A CA 1
ATOM 1477 C C . CYS A 1 85 ? 6.649 -23.871 -19.332 1.00 11.24 91 CYS A C 1
ATOM 1478 O O . CYS A 1 85 ? 7.857 -23.880 -19.059 1.00 9.34 91 CYS A O 1
ATOM 1488 N N . VAL A 1 86 ? 5.733 -24.337 -18.495 1.00 8.30 92 VAL A N 1
ATOM 1489 C CA . VAL A 1 86 ? 6.108 -25.000 -17.249 1.00 9.72 92 VAL A CA 1
ATOM 1490 C C . VAL A 1 86 ? 6.896 -26.286 -17.539 1.00 11.10 92 VAL A C 1
ATOM 1491 O O . VAL A 1 86 ? 7.894 -26.605 -16.861 1.00 10.27 92 VAL A O 1
ATOM 1505 N N . GLU A 1 87 ? 6.501 -27.013 -18.575 1.00 9.73 93 GLU A N 1
ATOM 1506 C CA . GLU A 1 87 ? 7.190 -28.238 -18.956 1.00 8.58 93 GLU A CA 1
ATOM 1507 C C . GLU A 1 87 ? 8.591 -27.932 -19.517 1.00 9.66 93 GLU A C 1
ATOM 1508 O O . GLU A 1 87 ? 9.526 -28.706 -19.290 1.00 9.73 93 GLU A O 1
ATOM 1521 N N . LEU A 1 88 ? 8.696 -26.821 -20.250 1.00 10.42 94 LEU A N 1
ATOM 1522 C CA . LEU A 1 88 ? 10.000 -26.369 -20.777 1.00 9.87 94 LEU A CA 1
ATOM 1523 C C . LEU A 1 88 ? 10.934 -25.933 -19.650 1.00 8.16 94 LEU A C 1
ATOM 1524 O O . LEU A 1 88 ? 12.140 -26.202 -19.698 1.00 9.35 94 LEU A O 1
ATOM 1541 N N . LEU A 1 89 ? 10.406 -25.254 -18.639 1.00 7.93 95 LEU A N 1
ATOM 1542 C CA . LEU A 1 89 ? 11.204 -24.903 -17.476 1.00 8.67 95 LEU A CA 1
ATOM 1543 C C . LEU A 1 89 ? 11.760 -26.184 -16.821 1.00 12.57 95 LEU A C 1
ATOM 1544 O O . LEU A 1 89 ? 12.942 -26.263 -16.457 1.00 8.13 95 LEU A O 1
ATOM 1561 N N . GLN A 1 90 ? 10.904 -27.194 -16.651 1.00 10.40 96 GLN A N 1
ATOM 1562 C CA C GLN A 1 90 ? 11.333 -28.488 -16.121 0.45 9.78 96 GLN A CA 1
ATOM 1563 C CA D GLN A 1 90 ? 11.374 -28.452 -16.092 0.55 9.77 96 GLN A CA 1
ATOM 1564 C C . GLN A 1 90 ? 12.465 -29.079 -16.982 1.00 7.82 96 GLN A C 1
ATOM 1565 O O . GLN A 1 90 ? 13.495 -29.519 -16.465 1.00 9.28 96 GLN A O 1
ATOM 1592 N N . ALA A 1 91 ? 12.280 -29.081 -18.304 1.00 8.58 97 ALA A N 1
ATOM 1593 C CA . ALA A 1 91 ? 13.267 -29.679 -19.205 1.00 9.14 97 ALA A CA 1
ATOM 1594 C C . ALA A 1 91 ? 14.615 -28.963 -19.084 1.00 7.83 97 ALA A C 1
ATOM 1595 O O . ALA A 1 91 ? 15.668 -29.618 -19.073 1.00 6.66 97 ALA A O 1
ATOM 1603 N N . PHE A 1 92 ? 14.578 -27.631 -18.971 1.00 6.90 98 PHE A N 1
ATOM 1604 C CA . PHE A 1 92 ? 15.811 -26.826 -18.779 1.00 7.16 98 PHE A CA 1
ATOM 1605 C C . PHE A 1 92 ? 16.550 -27.312 -17.525 1.00 6.76 98 PHE A C 1
ATOM 1606 O O . PHE A 1 92 ? 17.762 -27.639 -17.551 1.00 6.45 98 PHE A O 1
ATOM 1624 N N . PHE A 1 93 ? 15.815 -27.423 -16.429 1.00 6.40 99 PHE A N 1
ATOM 1625 C CA . PHE A 1 93 ? 16.429 -27.823 -15.174 1.00 6.32 99 PHE A CA 1
ATOM 1626 C C . PHE A 1 93 ? 16.929 -29.263 -15.203 1.00 5.86 99 PHE A C 1
ATOM 1627 O O . PHE A 1 93 ? 17.996 -29.540 -14.677 1.00 6.49 99 PHE A O 1
ATOM 1645 N N . LEU A 1 94 ? 16.199 -30.152 -15.869 1.00 6.28 100 LEU A N 1
ATOM 1646 C CA . LEU A 1 94 ? 16.596 -31.573 -15.899 1.00 7.24 100 LEU A CA 1
ATOM 1647 C C . LEU A 1 94 ? 17.815 -31.859 -16.791 1.00 5.80 100 LEU A C 1
ATOM 1648 O O . LEU A 1 94 ? 18.679 -32.665 -16.430 1.00 7.11 100 LEU A O 1
ATOM 1665 N N . VAL A 1 95 ? 17.917 -31.183 -17.936 1.00 6.39 101 VAL A N 1
ATOM 1666 C CA . VAL A 1 95 ? 19.082 -31.391 -18.804 1.00 7.31 101 VAL A CA 1
ATOM 1667 C C . VAL A 1 95 ? 20.366 -31.021 -18.037 1.00 7.58 101 VAL A C 1
ATOM 1668 O O . VAL A 1 95 ? 21.359 -31.762 -18.075 1.00 7.44 101 VAL A O 1
ATOM 1682 N N . ALA A 1 96 ? 20.338 -29.881 -17.334 1.00 6.53 102 ALA A N 1
ATOM 1683 C CA . ALA A 1 96 ? 21.494 -29.427 -16.555 1.00 5.92 102 ALA A CA 1
ATOM 1684 C C . ALA A 1 96 ? 21.724 -30.323 -15.331 1.00 4.87 102 ALA A C 1
ATOM 1685 O O . ALA A 1 96 ? 22.860 -30.692 -14.999 1.00 6.21 102 ALA A O 1
ATOM 1693 N N . ASP A 1 97 ? 20.630 -30.682 -14.667 1.00 6.24 103 ASP A N 1
ATOM 1694 C CA . ASP A 1 97 ? 20.709 -31.513 -13.481 1.00 5.75 103 ASP A CA 1
ATOM 1695 C C . ASP A 1 97 ? 21.380 -32.874 -13.799 1.00 5.23 103 ASP A C 1
ATOM 1696 O O . ASP A 1 97 ? 22.218 -33.338 -13.030 1.00 5.43 103 ASP A O 1
ATOM 1706 N N . ASP A 1 98 ? 21.056 -33.456 -14.946 1.00 5.69 104 ASP A N 1
ATOM 1707 C CA . ASP A 1 98 ? 21.591 -34.780 -15.316 1.00 4.97 104 ASP A CA 1
ATOM 1708 C C . ASP A 1 98 ? 23.116 -34.716 -15.531 1.00 6.76 104 ASP A C 1
ATOM 1709 O O . ASP A 1 98 ? 23.849 -35.646 -15.167 1.00 7.18 104 ASP A O 1
ATOM 1719 N N . ILE A 1 99 ? 23.591 -33.591 -16.073 1.00 6.20 105 ILE A N 1
ATOM 1720 C CA . ILE A 1 99 ? 25.045 -33.352 -16.191 1.00 6.19 105 ILE A CA 1
ATOM 1721 C C . ILE A 1 99 ? 25.694 -33.259 -14.823 1.00 7.84 105 ILE A C 1
ATOM 1722 O O . ILE A 1 99 ? 26.694 -33.946 -14.547 1.00 9.54 105 ILE A O 1
ATOM 1739 N N . MET A 1 100 ? 25.120 -32.431 -13.952 1.00 6.59 106 MET A N 1
ATOM 1740 C CA . MET A 1 100 ? 25.708 -32.167 -12.650 1.00 5.92 106 MET A CA 1
ATOM 1741 C C . MET A 1 100 ? 25.635 -33.362 -11.703 1.00 9.35 106 MET A C 1
ATOM 1742 O O . MET A 1 100 ? 26.498 -33.505 -10.823 1.00 10.58 106 MET A O 1
ATOM 1757 N N . ASP A 1 101 ? 24.621 -34.195 -11.888 1.00 8.09 107 ASP A N 1
ATOM 1758 C CA . ASP A 1 101 ? 24.424 -35.396 -11.055 1.00 8.57 107 ASP A CA 1
ATOM 1759 C C . ASP A 1 101 ? 25.060 -36.643 -11.672 1.00 10.59 107 ASP A C 1
ATOM 1760 O O . ASP A 1 101 ? 24.999 -37.723 -11.085 1.00 9.29 107 ASP A O 1
ATOM 1770 N N . SER A 1 102 ? 25.668 -36.496 -12.853 1.00 8.99 108 SER A N 1
ATOM 1771 C CA . SER A 1 102 ? 26.316 -37.625 -13.557 1.00 10.29 108 SER A CA 1
ATOM 1772 C C . SER A 1 102 ? 25.351 -38.790 -13.773 1.00 9.26 108 SER A C 1
ATOM 1773 O O . SER A 1 102 ? 25.683 -39.978 -13.557 1.00 10.34 108 SER A O 1
ATOM 1783 N N . SER A 1 103 ? 24.151 -38.457 -14.237 1.00 7.84 109 SER A N 1
ATOM 1784 C CA . SER A 1 103 ? 23.107 -39.461 -14.451 1.00 9.42 109 SER A CA 1
ATOM 1785 C C . SER A 1 103 ? 23.257 -40.159 -15.808 1.00 10.24 109 SER A C 1
ATOM 1786 O O . SER A 1 103 ? 24.006 -39.709 -16.670 1.00 11.13 109 SER A O 1
ATOM 1796 N N . LEU A 1 104 ? 22.554 -41.281 -15.969 1.00 10.56 110 LEU A N 1
ATOM 1797 C CA . LEU A 1 104 ? 22.691 -42.150 -17.145 1.00 12.09 110 LEU A CA 1
ATOM 1798 C C . LEU A 1 104 ? 21.486 -42.112 -18.050 1.00 9.13 110 LEU A C 1
ATOM 1799 O O . LEU A 1 104 ? 21.609 -41.941 -19.258 1.00 10.81 110 LEU A O 1
ATOM 1816 N N . THR A 1 105 ? 20.302 -42.289 -17.462 1.00 10.48 111 THR A N 1
ATOM 1817 C CA . THR A 1 105 ? 19.063 -42.305 -18.212 1.00 10.16 111 THR A CA 1
ATOM 1818 C C . THR A 1 105 ? 18.035 -41.351 -17.599 1.00 10.38 111 THR A C 1
ATOM 1819 O O . THR A 1 105 ? 18.096 -41.014 -16.421 1.00 11.07 111 THR A O 1
ATOM 1832 N N . ARG A 1 106 ? 17.100 -40.937 -18.437 1.00 9.52 112 ARG A N 1
ATOM 1833 C CA . ARG A 1 106 ? 15.975 -40.098 -18.052 1.00 12.13 112 ARG A CA 1
ATOM 1834 C C . ARG A 1 106 ? 14.830 -40.438 -19.012 1.00 12.32 112 ARG A C 1
ATOM 1835 O O . ARG A 1 106 ? 15.029 -40.525 -20.232 1.00 14.94 112 ARG A O 1
ATOM 1862 N N . ARG A 1 107 ? 13.640 -40.656 -18.457 1.00 16.32 113 ARG A N 1
ATOM 1863 C CA . ARG A 1 107 ? 12.448 -41.013 -19.246 1.00 16.51 113 ARG A CA 1
ATOM 1864 C C . ARG A 1 107 ? 12.699 -42.229 -20.149 1.00 18.72 113 ARG A C 1
ATOM 1865 O O . ARG A 1 107 ? 12.186 -42.326 -21.264 1.00 26.94 113 ARG A O 1
ATOM 1892 N N . GLY A 1 108 ? 13.483 -43.168 -19.641 1.00 18.17 114 GLY A N 1
ATOM 1893 C CA . GLY A 1 108 ? 13.733 -44.420 -20.331 1.00 22.48 114 GLY A CA 1
ATOM 1894 C C . GLY A 1 108 ? 14.771 -44.395 -21.438 1.00 31.57 114 GLY A C 1
ATOM 1895 O O . GLY A 1 108 ? 15.023 -45.426 -22.051 1.00 31.31 114 GLY A O 1
ATOM 1900 N N . GLN A 1 109 ? 15.381 -43.237 -21.701 1.00 19.83 115 GLN A N 1
ATOM 1901 C CA . GLN A 1 109 ? 16.399 -43.149 -22.752 1.00 17.68 115 GLN A CA 1
ATOM 1902 C C . GLN A 1 109 ? 17.682 -42.544 -22.186 1.00 14.67 115 GLN A C 1
ATOM 1903 O O . GLN A 1 109 ? 17.697 -42.033 -21.059 1.00 13.69 115 GLN A O 1
ATOM 1920 N N . ILE A 1 110 ? 18.769 -42.621 -22.948 1.00 12.51 116 ILE A N 1
ATOM 1921 C CA . ILE A 1 110 ? 20.045 -42.072 -22.516 1.00 10.75 116 ILE A CA 1
ATOM 1922 C C . ILE A 1 110 ? 19.860 -40.559 -22.272 1.00 10.16 116 ILE A C 1
ATOM 1923 O O . ILE A 1 110 ? 19.166 -39.903 -23.034 1.00 12.43 116 ILE A O 1
ATOM 1940 N N . CYS A 1 111 ? 20.459 -40.037 -21.205 1.00 8.79 117 CYS A N 1
ATOM 1941 C CA . CYS A 1 111 ? 20.445 -38.592 -20.955 1.00 10.20 117 CYS A CA 1
ATOM 1942 C C . CYS A 1 111 ? 20.997 -37.855 -22.16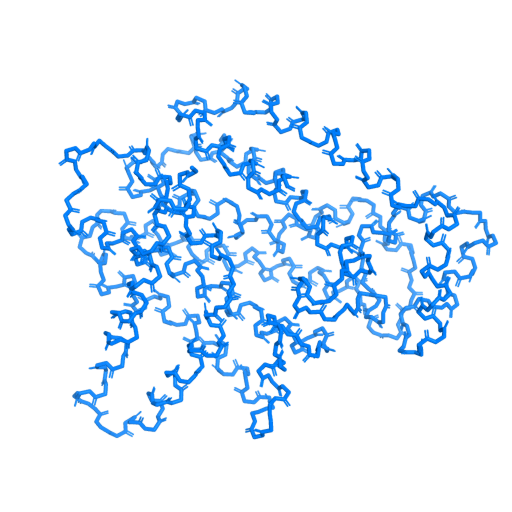3 1.00 9.50 117 CYS A C 1
ATOM 1943 O O . CYS A 1 111 ? 21.955 -38.301 -22.795 1.00 9.20 117 CYS A O 1
ATOM 1953 N N . TRP A 1 112 ? 20.416 -36.692 -22.454 1.00 9.50 118 TRP A N 1
ATOM 1954 C CA . TRP A 1 112 ? 20.810 -35.915 -23.622 1.00 8.95 118 TRP A CA 1
ATOM 1955 C C . TRP A 1 112 ? 22.336 -35.726 -23.679 1.00 9.25 118 TRP A C 1
ATOM 1956 O O . TRP A 1 112 ? 22.946 -35.943 -24.735 1.00 10.20 118 TRP A O 1
ATOM 1979 N N . TYR A 1 113 ? 22.977 -35.343 -22.567 1.00 10.64 119 TYR A N 1
ATOM 1980 C CA . TYR A 1 113 ? 24.425 -35.033 -22.593 1.00 7.83 119 TYR A CA 1
ATOM 1981 C C . TYR A 1 113 ? 25.278 -36.278 -22.844 1.00 9.16 119 TYR A C 1
ATOM 1982 O O . TYR A 1 113 ? 26.433 -36.163 -23.246 1.00 9.19 119 TYR A O 1
ATOM 2002 N N . GLN A 1 114 ? 24.704 -37.461 -22.605 1.00 9.21 120 GLN A N 1
ATOM 2003 C CA . GLN A 1 114 ? 25.432 -38.727 -22.834 1.00 10.39 120 GLN A CA 1
ATOM 2004 C C . GLN A 1 114 ? 25.336 -39.206 -24.260 1.00 11.95 120 GLN A C 1
ATOM 2005 O O . GLN A 1 114 ? 26.016 -40.169 -24.648 1.00 15.80 120 GLN A O 1
ATOM 2022 N N . LYS A 1 115 ? 24.466 -38.578 -25.032 1.00 12.71 121 LYS A N 1
ATOM 2023 C CA . LYS A 1 115 ? 24.258 -38.949 -26.417 1.00 16.05 121 L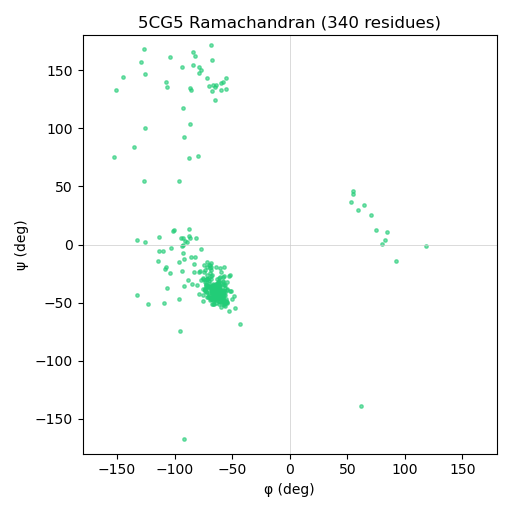YS A CA 1
ATOM 2024 C C . LYS A 1 115 ? 25.524 -38.647 -27.213 1.00 20.56 121 LYS A C 1
ATOM 2025 O O . LYS A 1 115 ? 26.159 -37.601 -27.025 1.00 18.24 121 LYS A O 1
ATOM 2048 N N . PRO A 1 116 ? 25.925 -39.571 -28.100 1.00 21.78 122 PRO A N 1
ATOM 2049 C CA . PRO A 1 116 ? 27.187 -39.306 -28.795 1.00 22.49 122 PRO A CA 1
ATOM 2050 C C . PRO A 1 116 ? 27.050 -38.067 -29.654 1.00 17.85 122 PRO A C 1
ATOM 2051 O O . PRO A 1 116 ? 25.994 -37.874 -30.266 1.00 21.07 122 PRO A O 1
ATOM 2062 N N . GLY A 1 117 ? 28.071 -37.221 -29.639 1.00 16.19 123 GLY A N 1
ATOM 2063 C CA . GLY A 1 117 ? 28.047 -35.997 -30.413 1.00 18.75 123 GLY A CA 1
ATOM 2064 C C . GLY A 1 117 ? 27.518 -34.791 -29.651 1.00 17.91 123 GLY A C 1
ATOM 2065 O O . GLY A 1 117 ? 27.716 -33.663 -30.094 1.00 22.97 123 GLY A O 1
ATOM 2070 N N . VAL A 1 118 ? 26.876 -35.014 -28.505 1.00 14.84 124 VAL A N 1
ATOM 2071 C CA . VAL A 1 118 ? 26.285 -33.909 -27.737 1.00 13.65 124 VAL A CA 1
ATOM 2072 C C . VAL A 1 118 ? 27.256 -33.438 -26.661 1.00 16.29 124 VAL A C 1
ATOM 2073 O O . VAL A 1 118 ? 27.853 -32.370 -26.784 1.00 13.71 124 VAL A O 1
ATOM 2087 N N . GLY A 1 119 ? 27.406 -34.216 -25.595 1.00 11.23 125 GLY A N 1
ATOM 2088 C CA . GLY A 1 119 ? 28.379 -33.907 -24.570 1.00 11.38 125 GLY A CA 1
ATOM 2089 C C . GLY A 1 119 ? 28.048 -32.568 -23.920 1.00 12.46 125 GLY A C 1
ATOM 2090 O O . GLY A 1 119 ? 26.874 -32.288 -23.653 1.00 9.19 125 GLY A O 1
ATOM 2095 N N . LEU A 1 120 ? 29.071 -31.750 -23.663 1.00 9.96 126 LEU A N 1
ATOM 2096 C CA . LEU A 1 120 ? 28.862 -30.527 -22.879 1.00 9.14 126 LEU A CA 1
ATOM 2097 C C . LEU A 1 120 ? 28.216 -29.411 -23.692 1.00 9.44 126 LEU A C 1
ATOM 2098 O O . LEU A 1 120 ? 27.884 -28.369 -23.124 1.00 8.63 126 LEU A O 1
ATOM 2115 N N . ASP A 1 121 ? 27.993 -29.624 -24.991 1.00 7.14 127 ASP A N 1
ATOM 2116 C CA . ASP A 1 121 ? 27.182 -28.699 -25.782 1.00 8.98 127 ASP A CA 1
ATOM 2117 C C . ASP A 1 121 ? 25.743 -28.621 -25.214 1.00 6.32 127 ASP A C 1
ATOM 2118 O O . ASP A 1 121 ? 25.004 -27.669 -25.464 1.00 8.70 127 ASP A O 1
ATOM 2128 N N . ALA A 1 122 ? 25.369 -29.642 -24.436 1.00 7.02 128 ALA A N 1
ATOM 2129 C CA . ALA A 1 122 ? 24.056 -29.690 -23.802 1.00 7.80 128 ALA A CA 1
ATOM 2130 C C . ALA A 1 122 ? 23.811 -28.508 -22.863 1.00 8.22 128 ALA A C 1
ATOM 2131 O O . ALA A 1 122 ? 22.666 -28.170 -22.564 1.00 6.47 128 ALA A O 1
ATOM 2139 N N . ILE A 1 123 ? 24.886 -27.908 -22.373 1.00 7.47 129 ILE A N 1
ATOM 2140 C CA . ILE A 1 123 ? 24.775 -26.708 -21.534 1.00 5.95 129 ILE A CA 1
ATOM 2141 C C . ILE A 1 123 ? 24.044 -25.603 -22.294 1.00 6.78 129 ILE A C 1
ATOM 2142 O O . ILE A 1 123 ? 23.116 -24.990 -21.768 1.00 6.50 129 ILE A O 1
ATOM 2159 N N . ASN A 1 124 ? 24.443 -25.368 -23.540 1.00 5.88 130 ASN A N 1
ATOM 2160 C CA . ASN A 1 124 ? 23.813 -24.329 -24.331 1.00 6.62 130 ASN A CA 1
ATOM 2161 C C . ASN A 1 124 ? 22.399 -24.752 -24.724 1.00 7.34 130 ASN A C 1
ATOM 2162 O O . ASN A 1 124 ? 21.482 -23.944 -24.746 1.00 6.78 130 ASN A O 1
ATOM 2176 N N . ASP A 1 125 ? 22.221 -26.042 -24.999 1.00 6.65 131 ASP A N 1
ATOM 2177 C CA . ASP A 1 125 ? 20.879 -26.567 -25.316 1.00 8.11 131 ASP A CA 1
ATOM 2178 C C . ASP A 1 125 ? 19.908 -26.314 -24.168 1.00 8.27 131 ASP A C 1
ATOM 2179 O O . ASP A 1 125 ? 18.746 -25.957 -24.396 1.00 8.96 131 ASP A O 1
ATOM 2189 N N . ALA A 1 126 ? 20.361 -26.495 -22.933 1.00 6.35 132 ALA A N 1
ATOM 2190 C CA . ALA A 1 126 ? 19.506 -26.265 -21.787 1.00 7.23 132 ALA A CA 1
ATOM 2191 C C . ALA A 1 126 ? 19.091 -24.787 -21.714 1.00 10.11 132 ALA A C 1
ATOM 2192 O O . ALA A 1 126 ? 17.912 -24.465 -21.523 1.00 9.09 132 ALA A O 1
ATOM 2200 N N . ASN A 1 127 ? 20.046 -23.886 -21.900 1.00 7.54 133 ASN A N 1
ATOM 2201 C CA . ASN A 1 127 ? 19.718 -22.464 -21.897 1.00 8.43 133 ASN A CA 1
ATOM 2202 C C . ASN A 1 127 ? 18.754 -22.055 -23.022 1.00 9.56 133 ASN A C 1
ATOM 2203 O O . ASN A 1 127 ? 17.943 -21.153 -22.832 1.00 10.59 133 ASN A O 1
ATOM 2220 N N . LEU A 1 128 ? 18.820 -22.708 -24.175 1.00 9.75 134 LEU A N 1
ATOM 2221 C CA . LEU A 1 128 ? 17.863 -22.457 -25.248 1.00 13.01 134 LEU A CA 1
ATOM 2222 C C . LEU A 1 128 ? 16.443 -22.858 -24.837 1.00 15.15 134 LEU A C 1
ATOM 2223 O O . LEU A 1 128 ? 15.472 -22.195 -25.203 1.00 13.64 134 LEU A O 1
ATOM 2240 N N . LEU A 1 129 ? 16.313 -23.962 -24.106 1.00 11.73 135 LEU A N 1
ATOM 2241 C CA . LEU A 1 129 ? 14.999 -24.367 -23.602 1.00 9.78 135 LEU A CA 1
ATOM 2242 C C . LEU A 1 129 ? 14.426 -23.266 -22.703 1.00 11.42 135 LEU A C 1
ATOM 2243 O O . LEU A 1 129 ? 13.248 -22.923 -22.798 1.00 12.09 135 LEU A O 1
ATOM 2260 N N . GLU A 1 130 ? 15.258 -22.732 -21.817 1.00 8.89 136 GLU A N 1
ATOM 2261 C CA . GLU A 1 130 ? 14.855 -21.601 -20.975 1.00 9.75 136 GLU A CA 1
ATOM 2262 C C . GLU A 1 130 ? 14.370 -20.432 -21.826 1.00 11.98 136 GLU A C 1
ATOM 2263 O O . GLU A 1 130 ? 13.318 -19.859 -21.555 1.00 9.26 136 GLU A O 1
ATOM 2277 N N . ALA A 1 131 ? 15.125 -20.087 -22.869 1.00 10.07 137 ALA A N 1
ATOM 2278 C CA . ALA A 1 131 ? 14.795 -18.916 -23.690 1.00 11.71 137 ALA A CA 1
ATOM 2279 C C . ALA A 1 131 ? 13.455 -19.107 -24.396 1.00 11.48 137 ALA A C 1
ATOM 2280 O O . ALA A 1 131 ? 12.715 -18.139 -24.584 1.00 12.32 137 ALA A O 1
ATOM 2288 N N . CYS A 1 132 ? 13.137 -20.340 -24.772 1.00 12.09 138 CYS A N 1
ATOM 2289 C CA . CYS A 1 132 ? 11.888 -20.635 -25.473 1.00 15.67 138 CYS A CA 1
ATOM 2290 C C . CYS A 1 132 ? 10.671 -20.277 -24.628 1.00 15.95 138 CYS A C 1
ATOM 2291 O O . CYS A 1 132 ? 9.613 -19.969 -25.177 1.00 15.89 138 CYS A O 1
ATOM 2301 N N . ILE A 1 133 ? 10.789 -20.387 -23.306 1.00 12.32 139 ILE A N 1
ATOM 2302 C CA . ILE A 1 133 ? 9.685 -20.023 -22.427 1.00 14.08 139 ILE A CA 1
ATOM 2303 C C . ILE A 1 133 ? 9.223 -18.590 -22.721 1.00 14.94 139 ILE A C 1
ATOM 2304 O O . ILE A 1 133 ? 8.030 -18.318 -22.930 1.00 12.42 139 ILE A O 1
ATOM 2321 N N . TYR A 1 134 ? 10.182 -17.677 -22.755 1.00 10.10 140 TYR A N 1
ATOM 2322 C CA . TYR A 1 134 ? 9.887 -16.248 -22.855 1.00 10.61 140 TYR A CA 1
ATOM 2323 C C . TYR A 1 134 ? 9.466 -15.865 -24.280 1.00 17.00 140 TYR A C 1
ATOM 2324 O O . TYR A 1 134 ? 8.635 -14.963 -24.456 1.00 16.05 140 TYR A O 1
ATOM 2344 N N . ARG A 1 135 ? 9.967 -16.576 -25.285 1.00 12.20 141 ARG A N 1
ATOM 2345 C CA . ARG A 1 135 ? 9.461 -16.395 -26.653 1.00 16.05 141 ARG A CA 1
ATOM 2346 C C . ARG A 1 135 ? 7.979 -16.772 -26.764 1.00 17.52 141 ARG A C 1
ATOM 2347 O O . ARG A 1 135 ? 7.202 -16.071 -27.426 1.00 19.96 141 ARG A O 1
ATOM 2374 N N . LEU A 1 136 ? 7.596 -17.884 -26.140 1.00 13.68 142 LEU A N 1
ATOM 2375 C CA . LEU A 1 136 ? 6.198 -18.354 -26.156 1.00 12.96 142 LEU A CA 1
ATOM 2376 C C . LEU A 1 136 ? 5.291 -17.410 -25.382 1.00 15.97 142 LEU A C 1
ATOM 2377 O O . LEU A 1 136 ? 4.184 -17.096 -25.839 1.00 16.59 142 LEU A O 1
ATOM 2394 N N . LEU A 1 137 ? 5.742 -16.921 -24.233 1.00 11.84 143 LEU A N 1
ATOM 2395 C CA . LEU A 1 137 ? 4.937 -15.961 -23.471 1.00 15.23 143 LEU A CA 1
ATOM 2396 C C . LEU A 1 137 ? 4.711 -14.675 -24.263 1.00 22.37 143 LEU A C 1
ATOM 2397 O O . LEU A 1 137 ? 3.595 -14.150 -24.288 1.00 16.95 143 LEU A O 1
ATOM 2414 N N . LYS A 1 138 ? 5.758 -14.167 -24.912 1.00 15.71 144 LYS A N 1
ATOM 2415 C CA . LYS A 1 138 ? 5.604 -12.975 -25.750 1.00 20.95 144 LYS A CA 1
ATOM 2416 C C . LYS A 1 138 ? 4.651 -13.197 -26.933 1.00 22.83 144 LYS A C 1
ATOM 2417 O O . LYS A 1 138 ? 3.779 -12.359 -27.198 1.00 23.23 144 LYS A O 1
ATOM 2440 N N . LEU A 1 139 ? 4.788 -14.324 -27.623 1.00 18.42 145 LEU A N 1
ATOM 2441 C CA . LEU A 1 139 ? 3.994 -14.584 -28.815 1.00 19.03 145 LEU A CA 1
ATOM 2442 C C . LEU A 1 139 ? 2.506 -14.762 -28.509 1.00 25.82 145 LEU A C 1
ATOM 2443 O O . LEU A 1 139 ? 1.659 -14.350 -29.307 1.00 28.45 145 LEU A O 1
ATOM 2460 N N . TYR A 1 140 ? 2.179 -15.376 -27.372 1.00 20.54 146 TYR A N 1
ATOM 2461 C CA . TYR A 1 140 ? 0.783 -15.705 -27.074 1.00 17.92 146 TYR A CA 1
ATOM 2462 C C . TYR A 1 140 ? 0.118 -14.781 -26.054 1.00 16.99 146 TYR A C 1
ATOM 2463 O O . TYR A 1 140 ? -1.109 -14.659 -26.049 1.00 21.66 146 TYR A O 1
ATOM 2483 N N . CYS A 1 141 ? 0.891 -14.139 -25.185 1.00 18.06 147 CYS A N 1
ATOM 2484 C CA . CYS A 1 141 ? 0.317 -13.494 -24.004 1.00 15.08 147 CYS A CA 1
ATOM 2485 C C . CYS A 1 141 ? 0.669 -12.034 -23.858 1.00 16.10 147 CYS A C 1
ATOM 2486 O O . CYS A 1 141 ? 0.312 -11.393 -22.864 1.00 18.56 147 CYS A O 1
ATOM 2496 N N . ARG A 1 142 ? 1.413 -11.497 -24.816 1.00 22.46 148 ARG A N 1
ATOM 2497 C CA . ARG A 1 142 ? 1.915 -10.138 -24.671 1.00 25.53 148 ARG A CA 1
ATOM 2498 C C . ARG A 1 142 ? 0.802 -9.091 -24.473 1.00 23.70 148 ARG A C 1
ATOM 2499 O O . ARG A 1 142 ? 1.004 -8.092 -23.766 1.00 25.43 148 ARG A O 1
ATOM 2526 N N . GLU A 1 143 ? -0.368 -9.334 -25.060 1.00 25.15 149 GLU A N 1
ATOM 2527 C CA . GLU A 1 143 ? -1.461 -8.351 -25.003 1.00 32.89 149 GLU A CA 1
ATOM 2528 C C . GLU A 1 143 ? -2.398 -8.559 -23.812 1.00 34.02 149 GLU A C 1
ATOM 2529 O O . GLU A 1 143 ? -3.391 -7.836 -23.668 1.00 30.95 149 GLU A O 1
ATOM 2542 N N . GLN A 1 144 ? -2.088 -9.532 -22.954 1.00 23.94 150 GLN A N 1
ATOM 2543 C CA . GLN A 1 144 ? -2.958 -9.857 -21.826 1.00 20.69 150 GLN A CA 1
ATOM 2544 C C . GLN A 1 144 ? -2.537 -9.110 -20.585 1.00 18.49 150 GLN A C 1
ATOM 2545 O O . GLN A 1 144 ? -1.373 -8.752 -20.430 1.00 20.53 150 GLN A O 1
ATOM 2562 N N . PRO A 1 145 ? -3.493 -8.860 -19.684 1.00 18.51 151 PRO A N 1
ATOM 2563 C CA . PRO A 1 145 ? -3.169 -8.051 -18.502 1.00 18.36 151 PRO A CA 1
ATOM 2564 C C . PRO A 1 145 ? -2.239 -8.762 -17.498 1.00 18.49 151 PRO A C 1
ATOM 2565 O O . PRO A 1 145 ? -1.635 -8.100 -16.653 1.00 20.71 151 PRO A O 1
ATOM 2576 N N . TYR A 1 146 ? -2.134 -10.083 -17.597 1.00 17.79 152 TYR A N 1
ATOM 2577 C CA . TYR A 1 146 ? -1.300 -10.866 -16.684 1.00 16.74 152 TYR A CA 1
ATOM 2578 C C . TYR A 1 146 ? 0.110 -11.136 -17.231 1.00 24.20 152 TYR A C 1
ATOM 2579 O O . TYR A 1 146 ? 0.887 -11.861 -16.602 1.00 17.60 152 TYR A O 1
ATOM 2599 N N . TYR A 1 147 ? 0.445 -10.556 -18.385 1.00 22.13 153 TYR A N 1
ATOM 2600 C CA . TYR A 1 147 ? 1.739 -10.831 -19.040 1.00 21.24 153 TYR A CA 1
ATOM 2601 C C . TYR A 1 147 ? 2.938 -10.616 -18.111 1.00 22.69 153 TYR A C 1
ATOM 2602 O O . TYR A 1 147 ? 3.749 -11.535 -17.914 1.00 16.07 153 TYR A O 1
ATOM 2622 N N . LEU A 1 148 ? 3.075 -9.408 -17.564 1.00 18.73 154 LEU A N 1
ATOM 2623 C CA . LEU A 1 148 ? 4.189 -9.103 -16.672 1.00 18.82 154 LEU A CA 1
ATOM 2624 C C . LEU A 1 148 ? 4.179 -10.001 -15.415 1.00 22.46 154 LEU A C 1
ATOM 2625 O O . LEU A 1 148 ? 5.223 -10.479 -14.967 1.00 15.16 154 LEU A O 1
ATOM 2642 N N . ASN A 1 149 ? 3.001 -10.280 -14.863 1.00 17.25 155 ASN A N 1
ATOM 2643 C CA . ASN A 1 149 ? 2.927 -11.189 -13.718 1.00 18.61 155 ASN A CA 1
ATOM 2644 C C . ASN A 1 149 ? 3.515 -12.578 -14.053 1.00 14.21 155 ASN A C 1
ATOM 2645 O O . ASN A 1 149 ? 4.197 -13.173 -13.223 1.00 15.33 155 ASN A O 1
ATOM 2659 N N . LEU A 1 150 ? 3.236 -13.093 -15.249 1.00 13.32 156 LEU A N 1
ATOM 2660 C CA . LEU A 1 150 ? 3.744 -14.411 -15.639 1.00 11.78 156 LEU A CA 1
ATOM 2661 C C . LEU A 1 150 ? 5.258 -14.358 -15.858 1.00 14.29 156 LEU A C 1
ATOM 2662 O O . LEU A 1 150 ? 5.980 -15.248 -15.412 1.00 11.95 156 LEU A O 1
ATOM 2679 N N . ILE A 1 151 ? 5.740 -13.338 -16.563 1.00 13.43 157 ILE A N 1
ATOM 2680 C CA . ILE A 1 151 ? 7.188 -13.187 -16.743 1.00 12.34 157 ILE A CA 1
ATOM 2681 C C . ILE A 1 151 ? 7.888 -13.171 -15.391 1.00 8.68 157 ILE A C 1
ATOM 2682 O O . ILE A 1 151 ? 8.862 -13.905 -15.201 1.00 10.35 157 ILE A O 1
ATOM 2699 N N . GLU A 1 152 ? 7.411 -12.359 -14.447 1.00 9.59 158 GLU A N 1
ATOM 2700 C CA . GLU A 1 152 ? 8.063 -12.253 -13.152 1.00 11.47 158 GLU A CA 1
ATOM 2701 C C . GLU A 1 152 ? 7.976 -13.572 -12.354 1.00 14.20 158 GLU A C 1
ATOM 2702 O O . GLU A 1 152 ? 8.922 -13.947 -11.636 1.00 9.85 158 GLU A O 1
ATOM 2715 N N . LEU A 1 153 ? 6.860 -14.277 -12.505 1.00 12.61 159 LEU A N 1
ATOM 2716 C CA . LEU A 1 153 ? 6.677 -15.572 -11.842 1.00 8.73 159 LEU A CA 1
ATOM 2717 C C . LEU A 1 153 ? 7.671 -16.621 -12.353 1.00 8.98 159 LEU A C 1
ATOM 2718 O O . LEU A 1 153 ? 8.266 -17.358 -11.569 1.00 9.96 159 LEU A O 1
ATOM 2735 N N . PHE A 1 154 ? 7.835 -16.715 -13.663 1.00 8.20 160 PHE A N 1
ATOM 2736 C CA . PHE A 1 154 ? 8.785 -17.663 -14.210 1.00 8.79 160 PHE A CA 1
ATOM 2737 C C . PHE A 1 154 ? 10.234 -17.323 -13.829 1.00 9.86 160 PHE A C 1
ATOM 2738 O O . PHE A 1 154 ? 11.029 -18.217 -13.508 1.00 8.23 160 PHE A O 1
ATOM 2756 N N . LEU A 1 155 ? 10.576 -16.038 -13.841 1.00 8.69 161 LEU A N 1
ATOM 2757 C CA . LEU A 1 155 ? 11.922 -15.627 -13.479 1.00 7.18 161 LEU A CA 1
ATOM 2758 C C . LEU A 1 155 ? 12.197 -15.903 -12.013 1.00 12.69 161 LEU A C 1
ATOM 2759 O O . LEU A 1 155 ? 13.257 -16.435 -11.665 1.00 9.97 161 LEU A O 1
ATOM 2776 N N . GLN A 1 156 ? 11.244 -15.552 -11.148 1.00 9.94 162 GLN A N 1
ATOM 2777 C CA . GLN A 1 156 ? 11.416 -15.769 -9.714 1.00 11.27 162 GLN A CA 1
ATOM 2778 C C . GLN A 1 156 ? 11.515 -17.266 -9.392 1.00 8.75 162 GLN A C 1
ATOM 2779 O O . GLN A 1 156 ? 12.369 -17.674 -8.583 1.00 8.86 162 GLN A O 1
ATOM 2796 N N . SER A 1 157 ? 10.680 -18.076 -10.036 1.00 8.10 163 SER A N 1
ATOM 2797 C CA . SER A 1 157 ? 10.692 -19.517 -9.800 1.00 9.67 163 SER A CA 1
ATOM 2798 C C . SER A 1 157 ? 12.034 -20.121 -10.221 1.00 8.78 163 SER A C 1
ATOM 2799 O O . SER A 1 157 ? 12.533 -21.062 -9.604 1.00 8.31 163 SER A O 1
ATOM 2809 N N . SER A 1 158 ? 12.601 -19.585 -11.297 1.00 9.18 164 SER A N 1
ATOM 2810 C CA . SER A 1 158 ? 13.932 -20.037 -11.764 1.00 9.44 164 SER A CA 1
ATOM 2811 C C . SER A 1 158 ? 15.034 -19.713 -10.764 1.00 8.35 164 SER A C 1
ATOM 2812 O O . SER A 1 158 ? 15.868 -20.561 -10.467 1.00 7.48 164 SER A O 1
ATOM 2822 N N . TYR A 1 159 ? 15.039 -18.477 -10.266 1.00 7.19 165 TYR A N 1
ATOM 2823 C CA . TYR A 1 159 ? 15.955 -18.052 -9.219 1.00 8.22 165 TYR A CA 1
ATOM 2824 C C . TYR A 1 159 ? 15.856 -18.947 -7.976 1.00 6.81 165 TYR A C 1
ATOM 2825 O O . TYR A 1 159 ? 16.857 -19.468 -7.469 1.00 7.14 165 TYR A O 1
ATOM 2845 N N . GLN A 1 160 ? 14.637 -19.189 -7.510 1.00 8.89 166 GLN A N 1
ATOM 2846 C CA . GLN A 1 160 ? 14.460 -20.014 -6.323 1.00 10.25 166 GLN A CA 1
ATOM 2847 C C . GLN A 1 160 ? 15.008 -21.422 -6.558 1.00 7.61 166 GLN A C 1
ATOM 2848 O O . GLN A 1 160 ? 15.698 -21.988 -5.706 1.00 8.61 166 GLN A O 1
ATOM 2865 N N . THR A 1 161 ? 14.729 -21.975 -7.732 1.00 6.53 167 THR A N 1
ATOM 2866 C CA . THR A 1 161 ? 15.153 -23.336 -8.053 1.00 7.80 167 THR A CA 1
ATOM 2867 C C . THR A 1 161 ? 16.696 -23.425 -8.129 1.00 5.99 167 THR A C 1
ATOM 2868 O O . THR A 1 161 ? 17.296 -24.373 -7.638 1.00 7.74 167 THR A O 1
ATOM 2881 N N . GLU A 1 162 ? 17.319 -22.407 -8.707 1.00 7.42 168 GLU A N 1
ATOM 2882 C CA . GLU A 1 162 ? 18.793 -22.330 -8.766 1.00 7.37 168 GLU A CA 1
ATOM 2883 C C . GLU A 1 162 ? 19.443 -22.161 -7.396 1.00 8.01 168 GLU A C 1
ATOM 2884 O O . GLU A 1 162 ? 20.484 -22.730 -7.136 1.00 9.05 168 GLU A O 1
ATOM 2899 N N . ILE A 1 163 ? 18.789 -21.436 -6.494 1.00 7.90 169 ILE A N 1
ATOM 2900 C CA . ILE A 1 163 ? 19.258 -21.362 -5.112 1.00 8.85 169 ILE A CA 1
ATOM 2901 C C . ILE A 1 163 ? 19.179 -22.756 -4.469 1.00 7.28 169 ILE A C 1
ATOM 2902 O O . ILE A 1 163 ? 20.124 -23.189 -3.787 1.00 9.86 169 ILE A O 1
ATOM 2919 N N . GLY A 1 164 ? 18.080 -23.476 -4.718 1.00 7.94 170 GLY A N 1
ATOM 2920 C CA . GLY A 1 164 ? 17.929 -24.830 -4.209 1.00 9.09 170 GLY A CA 1
ATOM 2921 C C . GLY A 1 164 ? 18.977 -25.788 -4.770 1.00 8.11 170 GLY A C 1
ATOM 2922 O O . GLY A 1 164 ? 19.536 -26.594 -4.035 1.00 8.99 170 GLY A O 1
ATOM 2927 N N . GLN A 1 165 ? 19.249 -25.705 -6.074 1.00 6.81 171 GLN A N 1
ATOM 2928 C CA . GLN A 1 165 ? 20.291 -26.532 -6.693 1.00 9.12 171 GLN A CA 1
ATOM 2929 C C . GLN A 1 165 ? 21.642 -26.231 -6.052 1.00 6.94 171 GLN A C 1
ATOM 2930 O O . GLN A 1 165 ? 22.441 -27.135 -5.812 1.00 7.75 171 GLN A O 1
ATOM 2947 N N . THR A 1 166 ? 21.897 -24.962 -5.736 1.00 7.48 172 THR A N 1
ATOM 2948 C CA . THR A 1 166 ? 23.148 -24.603 -5.058 1.00 9.10 172 THR A CA 1
ATOM 2949 C C . THR A 1 166 ? 23.263 -25.305 -3.701 1.00 9.48 172 THR A C 1
ATOM 2950 O O . THR A 1 166 ? 24.317 -25.873 -3.383 1.00 9.67 172 THR A O 1
ATOM 2963 N N . LEU A 1 167 ? 22.183 -25.302 -2.927 1.00 11.43 173 LEU A N 1
ATOM 2964 C CA . LEU A 1 167 ? 22.185 -26.009 -1.639 1.00 15.54 173 LEU A CA 1
ATOM 2965 C C . LEU A 1 167 ? 22.383 -27.528 -1.801 1.00 8.73 173 LEU A C 1
ATOM 2966 O O . LEU A 1 167 ? 23.122 -28.150 -1.042 1.00 10.98 173 LEU A O 1
ATOM 2983 N N . ASP A 1 168 ? 21.725 -28.092 -2.803 1.00 9.19 174 ASP A N 1
ATOM 2984 C CA . ASP A 1 168 ? 21.841 -29.507 -3.129 1.00 8.65 174 ASP A CA 1
ATOM 2985 C C . ASP A 1 168 ? 23.315 -29.863 -3.412 1.00 10.48 174 ASP A C 1
ATOM 2986 O O . ASP A 1 168 ? 23.862 -30.804 -2.847 1.00 12.57 174 ASP A O 1
ATOM 2996 N N . LEU A 1 169 ? 23.957 -29.068 -4.263 1.00 9.37 175 LEU A N 1
ATOM 2997 C CA . LEU A 1 169 ? 25.329 -29.336 -4.675 1.00 9.30 175 LEU A CA 1
ATOM 2998 C C . LEU A 1 169 ? 26.357 -29.051 -3.576 1.00 13.72 175 LEU A C 1
ATOM 2999 O O . LEU A 1 169 ? 27.350 -29.777 -3.471 1.00 16.67 175 LEU A O 1
ATOM 3016 N N . LEU A 1 170 ? 26.126 -28.019 -2.765 1.00 14.65 176 LEU A N 1
ATOM 3017 C CA . LEU A 1 170 ? 27.054 -27.667 -1.670 1.00 14.22 176 LEU A CA 1
ATOM 3018 C C . LEU A 1 170 ? 27.005 -28.664 -0.527 1.00 21.41 176 LEU A C 1
ATOM 3019 O O . LEU A 1 170 ? 27.982 -28.831 0.198 1.00 19.39 176 LEU A O 1
ATOM 3036 N N . THR A 1 171 ? 25.845 -29.281 -0.326 1.00 17.33 177 THR A N 1
ATOM 3037 C CA . THR A 1 171 ? 25.661 -30.226 0.780 1.00 16.87 177 THR A CA 1
ATOM 3038 C C . THR A 1 171 ? 26.197 -31.600 0.366 1.00 23.15 177 THR A C 1
ATOM 3039 O O . THR A 1 171 ? 26.351 -32.489 1.198 1.00 27.32 177 THR A O 1
ATOM 3052 N N . ALA A 1 172 ? 26.502 -31.755 -0.922 1.00 17.81 178 ALA A N 1
ATOM 3053 C CA . ALA A 1 172 ? 26.941 -33.031 -1.484 1.00 17.60 178 ALA A CA 1
ATOM 3054 C C . ALA A 1 172 ? 28.260 -32.884 -2.231 1.00 21.45 178 ALA A C 1
ATOM 3055 O O . ALA A 1 172 ? 28.346 -33.243 -3.412 1.00 20.02 178 ALA A O 1
ATOM 3063 N N . PRO A 1 173 ? 29.287 -32.352 -1.564 1.00 23.12 179 PRO A N 1
ATOM 3064 C CA . PRO A 1 173 ? 30.572 -32.245 -2.271 1.00 25.38 179 PRO A CA 1
ATOM 3065 C C . PRO A 1 173 ? 31.150 -33.631 -2.609 1.00 33.17 179 PRO A C 1
ATOM 3066 O O . PRO A 1 173 ? 31.129 -34.544 -1.772 1.00 28.10 179 PRO A O 1
ATOM 3077 N N . GLN A 1 174 ? 31.646 -33.791 -3.835 1.00 32.80 180 GLN A N 1
ATOM 3078 C CA . GLN A 1 174 ? 32.152 -35.086 -4.290 1.00 39.45 180 GLN A CA 1
ATOM 3079 C C . GLN A 1 174 ? 33.458 -35.438 -3.574 1.00 29.77 180 GLN A C 1
ATOM 3080 O O . GLN A 1 174 ? 34.325 -34.586 -3.380 1.00 30.40 180 GLN A O 1
ATOM 3097 N N . GLY A 1 175 ? 33.559 -36.694 -3.145 1.00 31.20 181 GLY A N 1
ATOM 3098 C CA . GLY A 1 175 ? 34.766 -37.199 -2.514 1.00 37.47 181 GLY A CA 1
ATOM 3099 C C . GLY A 1 175 ? 34.969 -36.721 -1.086 1.00 49.63 181 GLY A C 1
ATOM 3100 O O . GLY A 1 175 ? 36.047 -36.902 -0.512 1.00 44.19 181 GLY A O 1
ATOM 3105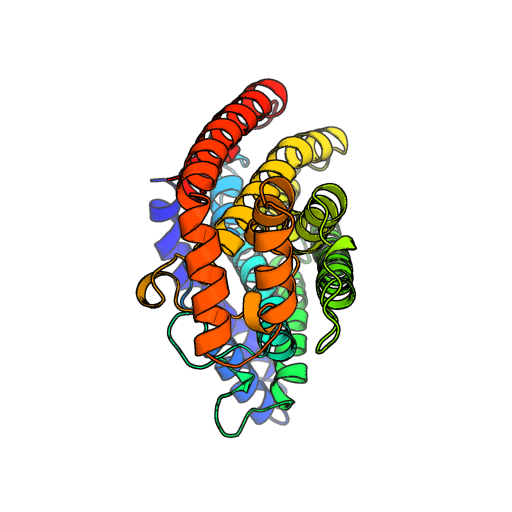 N N . ASN A 1 176 ? 33.933 -36.127 -0.501 1.00 34.29 182 ASN A N 1
ATOM 3106 C CA . ASN A 1 176 ? 34.037 -35.545 0.836 1.00 45.64 182 ASN A CA 1
ATOM 3107 C C . ASN A 1 176 ? 32.828 -35.903 1.707 1.00 51.20 182 ASN A C 1
ATOM 3108 O O . ASN A 1 176 ? 31.870 -35.127 1.818 1.00 44.89 182 ASN A O 1
ATOM 3122 N N . VAL A 1 177 ? 32.878 -37.079 2.323 1.00 43.09 183 VAL A N 1
ATOM 3123 C CA . VAL A 1 177 ? 31.732 -37.592 3.071 1.00 48.86 183 VAL A CA 1
ATOM 3124 C C . VAL A 1 177 ? 31.711 -37.088 4.506 1.00 45.62 183 VAL A C 1
ATOM 3125 O O . VAL A 1 177 ? 32.467 -37.563 5.356 1.00 51.23 183 VAL A O 1
ATOM 3139 N N . ASP A 1 178 ? 30.837 -36.120 4.766 1.00 49.54 184 ASP A N 1
ATOM 3140 C CA . ASP A 1 178 ? 30.637 -35.618 6.122 1.00 52.32 184 ASP A CA 1
ATOM 3141 C C . ASP A 1 178 ? 29.156 -35.700 6.508 1.00 47.15 184 ASP A C 1
ATOM 3142 O O . ASP A 1 178 ? 28.340 -34.854 6.132 1.00 43.37 184 ASP A O 1
ATOM 3152 N N . LEU A 1 179 ? 28.824 -36.736 7.265 1.00 36.11 185 LEU A N 1
ATOM 3153 C CA . LEU A 1 179 ? 27.441 -37.085 7.521 1.00 36.84 185 LEU A CA 1
ATOM 3154 C C . LEU A 1 179 ? 26.749 -36.100 8.455 1.00 35.47 185 LEU A C 1
ATOM 3155 O O . LEU A 1 179 ? 25.518 -36.076 8.526 1.00 33.09 185 LEU A O 1
ATOM 3172 N N . VAL A 1 180 ? 27.526 -35.273 9.150 1.00 34.55 186 VAL A N 1
ATOM 3173 C CA . VAL A 1 180 ? 26.948 -34.320 10.104 1.00 35.19 186 VAL A CA 1
ATOM 3174 C C . VAL A 1 180 ? 26.167 -33.200 9.431 1.00 33.74 186 VAL A C 1
ATOM 3175 O O . VAL A 1 180 ? 25.385 -32.506 10.083 1.00 34.92 186 VAL A O 1
ATOM 3189 N N . ARG A 1 181 ? 26.396 -33.008 8.138 1.00 36.55 187 ARG A N 1
ATOM 3190 C CA . ARG A 1 181 ? 25.673 -31.995 7.384 1.00 30.91 187 ARG A CA 1
ATOM 3191 C C . ARG A 1 181 ? 24.246 -32.423 7.118 1.00 26.11 187 ARG A C 1
ATOM 3192 O O . ARG A 1 181 ? 23.388 -31.586 6.839 1.00 30.61 187 ARG A O 1
ATOM 3219 N N . PHE A 1 182 ? 23.996 -33.727 7.176 1.00 22.75 188 PHE A N 1
ATOM 3220 C CA . PHE A 1 182 ? 22.746 -34.272 6.689 1.00 22.36 188 PHE A CA 1
ATOM 3221 C C . PHE A 1 182 ? 21.666 -34.257 7.763 1.00 23.57 188 PHE A C 1
ATOM 3222 O O . PHE A 1 182 ? 21.301 -35.309 8.299 1.00 27.50 188 PHE A O 1
ATOM 3240 N N . THR A 1 183 ? 21.132 -33.076 8.054 1.00 24.07 189 THR A N 1
ATOM 3241 C CA . THR A 1 183 ? 20.089 -32.947 9.064 1.00 22.93 189 THR A CA 1
ATOM 3242 C C . THR A 1 183 ? 18.725 -32.763 8.424 1.00 26.99 189 THR A C 1
ATOM 3243 O O . THR A 1 183 ? 18.612 -32.371 7.265 1.00 22.91 189 THR A O 1
ATOM 3256 N N . GLU A 1 184 ? 17.678 -33.016 9.194 1.00 22.84 190 GLU A N 1
ATOM 3257 C CA . GLU A 1 184 ? 16.327 -32.796 8.705 1.00 21.52 190 GLU A CA 1
ATOM 3258 C C . GLU A 1 184 ? 16.090 -31.308 8.363 1.00 22.71 190 GLU A C 1
ATOM 3259 O O . GLU A 1 184 ? 15.399 -30.984 7.390 1.00 18.99 190 GLU A O 1
ATOM 3272 N N . LYS A 1 185 ? 16.675 -30.405 9.140 1.00 20.73 191 LYS A N 1
ATOM 3273 C CA . LYS A 1 185 ? 16.486 -28.977 8.904 1.00 21.04 191 LYS A CA 1
ATOM 3274 C C . LYS A 1 185 ? 17.117 -28.544 7.575 1.00 24.16 191 LYS A C 1
ATOM 3275 O O . LYS A 1 185 ? 16.521 -27.779 6.818 1.00 20.67 191 LYS A O 1
ATOM 3298 N N . ARG A 1 186 ? 18.300 -29.073 7.279 1.00 21.13 192 ARG A N 1
ATOM 3299 C CA . ARG A 1 186 ? 18.973 -28.796 6.011 1.00 19.99 192 ARG A CA 1
ATOM 3300 C C . ARG A 1 186 ? 18.185 -29.400 4.845 1.00 17.08 192 ARG A C 1
ATOM 3301 O O . ARG A 1 186 ? 17.978 -28.750 3.824 1.00 15.06 192 ARG A O 1
ATOM 3328 N N . TYR A 1 187 ? 17.728 -30.634 5.018 1.00 15.80 193 TYR A N 1
ATOM 3329 C CA . TYR A 1 187 ? 16.974 -31.311 3.992 1.00 14.06 193 TYR A CA 1
ATOM 3330 C C . TYR A 1 187 ? 15.747 -30.487 3.601 1.00 16.66 193 TYR A C 1
ATOM 3331 O O . TYR A 1 187 ? 15.509 -30.259 2.421 1.00 13.91 193 TYR A O 1
ATOM 3351 N N . LYS A 1 188 ? 14.955 -30.040 4.581 1.00 16.26 194 LYS A N 1
ATOM 3352 C CA . LYS A 1 188 ? 13.717 -29.314 4.269 1.00 14.86 194 LYS A CA 1
ATOM 3353 C C . LYS A 1 188 ? 13.978 -28.025 3.487 1.00 13.95 194 LYS A C 1
ATOM 3354 O O . LYS A 1 188 ? 13.224 -27.685 2.578 1.00 16.11 194 LYS A O 1
ATOM 3377 N N . SER A 1 189 ? 15.070 -27.335 3.808 1.00 14.88 195 SER A N 1
ATOM 3378 C CA . SER A 1 189 ? 15.457 -26.126 3.078 1.00 16.78 195 SER A CA 1
ATOM 3379 C C . SER A 1 189 ? 15.843 -26.439 1.633 1.00 15.30 195 SER A C 1
ATOM 3380 O O . SER A 1 189 ? 15.424 -25.733 0.713 1.00 13.58 195 SER A O 1
ATOM 3390 N N . ILE A 1 190 ? 16.631 -27.494 1.435 1.00 13.61 196 ILE A N 1
ATOM 3391 C CA . ILE A 1 190 ? 17.024 -27.873 0.089 1.00 12.71 196 ILE A CA 1
ATOM 3392 C C . ILE A 1 190 ? 15.775 -28.094 -0.767 1.00 12.34 196 ILE A C 1
ATOM 3393 O O . ILE A 1 190 ? 15.635 -27.514 -1.850 1.00 11.24 196 ILE A O 1
ATOM 3410 N N . VAL A 1 191 ? 14.853 -28.931 -0.297 1.00 12.55 197 VAL A N 1
ATOM 3411 C CA . VAL A 1 191 ? 13.751 -29.368 -1.167 1.00 9.21 197 VAL A CA 1
ATOM 3412 C C . VAL A 1 191 ? 12.701 -28.280 -1.422 1.00 8.70 197 VAL A C 1
ATOM 3413 O O . VAL A 1 191 ? 12.107 -28.231 -2.501 1.00 10.58 197 VAL A O 1
ATOM 3427 N N . LYS A 1 192 ? 12.506 -27.387 -0.452 1.00 11.85 198 LYS A N 1
ATOM 3428 C CA . LYS A 1 192 ? 11.605 -26.255 -0.614 1.00 10.82 198 LYS A CA 1
ATOM 3429 C C . LYS A 1 192 ? 12.053 -25.426 -1.818 1.00 12.40 198 LYS A C 1
ATOM 3430 O O . LYS A 1 192 ? 11.263 -25.123 -2.714 1.00 10.38 198 LYS A O 1
ATOM 3453 N N . TYR A 1 193 ? 13.347 -25.109 -1.863 1.00 11.22 199 TYR A N 1
ATOM 3454 C CA . TYR A 1 193 ? 13.875 -24.306 -2.954 1.00 9.14 199 TYR A CA 1
ATOM 3455 C C . TYR A 1 193 ? 14.106 -25.076 -4.260 1.00 7.48 199 TYR A C 1
ATOM 3456 O O . TYR A 1 193 ? 13.744 -24.573 -5.315 1.00 7.74 199 TYR A O 1
ATOM 3476 N N . LYS A 1 194 ? 14.658 -26.292 -4.211 1.00 9.06 200 LYS A N 1
ATOM 3477 C CA . LYS A 1 194 ? 15.031 -26.960 -5.463 1.00 8.26 200 LYS A CA 1
ATOM 3478 C C . LYS A 1 194 ? 13.834 -27.559 -6.163 1.00 10.45 200 LYS A C 1
ATOM 3479 O O . LYS A 1 194 ? 13.878 -27.748 -7.368 1.00 8.10 200 LYS A O 1
ATOM 3502 N N . THR A 1 195 ? 12.743 -27.847 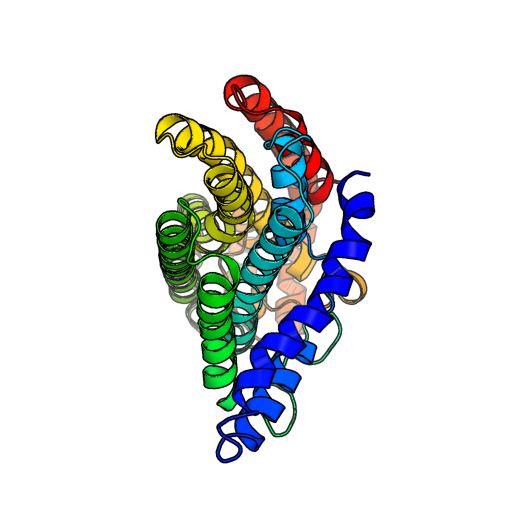-5.440 1.00 8.97 201 THR A N 1
ATOM 3503 C CA . THR A 1 195 ? 11.634 -28.543 -6.077 1.00 7.08 201 THR A CA 1
ATOM 3504 C C . THR A 1 195 ? 10.246 -27.949 -5.823 1.00 8.52 201 THR A C 1
ATOM 3505 O O . THR A 1 195 ? 9.444 -27.868 -6.740 1.00 10.38 201 THR A O 1
ATOM 3518 N N . ALA A 1 196 ? 9.955 -27.570 -4.592 1.00 9.81 202 ALA A N 1
ATOM 3519 C CA . ALA A 1 196 ? 8.583 -27.204 -4.246 1.00 12.84 202 ALA A CA 1
ATOM 3520 C C . ALA A 1 196 ? 8.040 -25.983 -5.014 1.00 13.36 202 ALA A C 1
ATOM 3521 O O . ALA A 1 196 ? 6.893 -26.007 -5.484 1.00 13.05 202 ALA A O 1
ATOM 3529 N N . PHE A 1 197 ? 8.824 -24.907 -5.134 1.00 10.35 203 PHE A N 1
ATOM 3530 C CA . PHE A 1 197 ? 8.343 -23.714 -5.825 1.00 7.89 203 PHE A CA 1
ATOM 3531 C C . PHE A 1 197 ? 7.977 -24.010 -7.267 1.00 11.76 203 PHE A C 1
ATOM 3532 O O . PHE A 1 197 ? 6.874 -23.692 -7.698 1.00 13.34 203 PHE A O 1
ATOM 3550 N N . TYR A 1 198 ? 8.893 -24.590 -8.037 1.00 8.82 204 TYR A N 1
ATOM 3551 C CA . TYR A 1 198 ? 8.642 -24.707 -9.456 1.00 9.44 204 TYR A CA 1
ATOM 3552 C C . TYR A 1 198 ? 7.701 -25.848 -9.823 1.00 11.47 204 TYR A C 1
ATOM 3553 O O . TYR A 1 198 ? 7.042 -25.786 -10.862 1.00 15.73 204 TYR A O 1
ATOM 3573 N N . SER A 1 199 ? 7.597 -26.857 -8.976 1.00 10.28 205 SER A N 1
ATOM 3574 C CA . SER A 1 199 ? 6.818 -28.053 -9.336 1.00 11.80 205 SER A CA 1
ATOM 3575 C C . SER A 1 199 ? 5.352 -27.920 -8.953 1.00 11.77 205 SER A C 1
ATOM 3576 O O . SER A 1 199 ? 4.511 -28.490 -9.618 1.00 14.55 205 SER A O 1
ATOM 3586 N N . PHE A 1 200 ? 5.091 -27.173 -7.889 1.00 10.41 206 PHE A N 1
ATOM 3587 C CA . PHE A 1 200 ? 3.756 -27.083 -7.317 1.00 11.81 206 PHE A CA 1
ATOM 3588 C C . PHE A 1 200 ? 3.201 -25.680 -7.230 1.00 12.89 206 PHE A C 1
ATOM 3589 O O . PHE A 1 200 ? 2.076 -25.458 -7.684 1.00 15.76 206 PHE A O 1
ATOM 3607 N N . TYR A 1 201 ? 3.945 -24.731 -6.662 1.00 13.47 207 TYR A N 1
ATOM 3608 C CA . TYR A 1 201 ? 3.438 -23.373 -6.604 1.00 10.00 207 TYR A CA 1
ATOM 3609 C C . TYR A 1 201 ? 3.314 -22.781 -8.006 1.00 15.74 207 TYR A C 1
ATOM 3610 O O . TYR A 1 201 ? 2.262 -22.272 -8.375 1.00 12.53 207 TYR A O 1
ATOM 3630 N N . LEU A 1 202 ? 4.372 -22.851 -8.809 1.00 10.86 208 LEU A N 1
ATOM 3631 C CA . LEU A 1 202 ? 4.352 -22.238 -10.137 1.00 10.56 208 LEU A CA 1
ATOM 3632 C C . LEU A 1 202 ? 3.101 -22.540 -11.017 1.00 9.29 208 LEU A C 1
ATOM 3633 O O . LEU A 1 202 ? 2.485 -21.598 -11.510 1.00 10.74 208 LEU A O 1
ATOM 3650 N N . PRO A 1 203 ? 2.769 -23.824 -11.241 1.00 10.10 209 PRO A N 1
ATOM 3651 C CA . PRO A 1 203 ? 1.686 -24.108 -12.200 1.00 11.82 209 PRO A CA 1
ATOM 3652 C C . PRO A 1 203 ? 0.328 -23.571 -11.721 1.00 11.13 209 PRO A C 1
ATOM 3653 O O . PRO A 1 203 ? -0.430 -23.007 -12.525 1.00 13.39 209 PRO A O 1
ATOM 3664 N N . ILE A 1 204 ? 0.055 -23.694 -10.428 1.00 10.43 210 ILE A N 1
ATOM 3665 C CA . ILE A 1 204 ? -1.201 -23.163 -9.865 1.00 11.93 210 ILE A CA 1
ATOM 3666 C C . ILE A 1 204 ? -1.180 -21.626 -9.852 1.00 13.99 210 ILE A C 1
ATOM 3667 O O . ILE A 1 204 ? -2.175 -20.969 -10.206 1.00 14.28 210 ILE A O 1
ATOM 3684 N N . ALA A 1 205 ? -0.060 -21.030 -9.450 1.00 10.02 211 ALA A N 1
ATOM 3685 C CA . ALA A 1 205 ? 0.064 -19.580 -9.475 1.00 11.37 211 ALA A CA 1
ATOM 3686 C C . ALA A 1 205 ? -0.147 -19.021 -10.877 1.00 13.36 211 ALA A C 1
ATOM 3687 O O . ALA A 1 205 ? -0.781 -17.975 -11.031 1.00 15.13 211 ALA A O 1
ATOM 3695 N N . ALA A 1 206 ? 0.378 -19.698 -11.895 1.00 10.76 212 ALA A N 1
ATOM 3696 C CA . ALA A 1 206 ? 0.218 -19.234 -13.268 1.00 10.93 212 ALA A CA 1
ATOM 3697 C C . ALA A 1 206 ? -1.268 -19.195 -13.648 1.00 15.81 212 ALA A C 1
ATOM 3698 O O . ALA A 1 206 ? -1.734 -18.215 -14.210 1.00 14.50 212 ALA A O 1
ATOM 3706 N N . ALA A 1 207 ? -1.980 -20.278 -13.366 1.00 13.11 213 ALA A N 1
ATOM 3707 C CA . ALA A 1 207 ? -3.437 -20.316 -13.570 1.00 13.95 213 ALA A CA 1
ATOM 3708 C C . ALA A 1 207 ? -4.156 -19.211 -12.789 1.00 16.24 213 ALA A C 1
ATOM 3709 O O . ALA A 1 207 ? -5.042 -18.550 -13.333 1.00 15.77 213 ALA A O 1
ATOM 3717 N N . MET A 1 208 ? -3.777 -18.994 -11.533 1.00 12.61 214 MET A N 1
ATOM 3718 C CA . MET A 1 208 ? -4.381 -17.945 -10.741 1.00 14.95 214 MET A CA 1
ATOM 3719 C C . MET A 1 208 ? -4.224 -16.580 -11.417 1.00 21.86 214 MET A C 1
ATOM 3720 O O . MET A 1 208 ? -5.201 -15.855 -11.589 1.00 17.42 214 MET A O 1
ATOM 3735 N N . TYR A 1 209 ? -3.010 -16.203 -11.807 1.00 15.31 215 TYR A N 1
ATOM 3736 C CA . TYR A 1 209 ? -2.827 -14.931 -12.502 1.00 14.83 215 TYR A CA 1
ATOM 3737 C C . TYR A 1 209 ? -3.658 -14.839 -13.772 1.00 15.74 215 TYR A C 1
ATOM 3738 O O . TYR A 1 209 ? -4.209 -13.779 -14.075 1.00 18.77 215 TYR A O 1
ATOM 3758 N N . MET A 1 210 ? -3.763 -15.929 -14.514 1.00 14.70 216 MET A N 1
ATOM 3759 C CA . MET A 1 210 ? -4.489 -15.896 -15.771 1.00 17.62 216 MET A CA 1
ATOM 3760 C C . MET A 1 210 ? -5.992 -15.687 -15.514 1.00 22.33 216 MET A C 1
ATOM 3761 O O . MET A 1 210 ? -6.698 -15.150 -16.361 1.00 22.34 216 MET A O 1
ATOM 3776 N N . ALA A 1 211 ? -6.450 -16.108 -14.340 1.00 16.69 217 ALA A N 1
ATOM 3777 C CA . ALA A 1 211 ? -7.852 -15.926 -13.924 1.00 19.55 217 ALA A CA 1
ATOM 3778 C C . ALA A 1 211 ? -8.100 -14.610 -13.197 1.00 30.00 217 ALA A C 1
ATOM 3779 O O . ALA A 1 211 ? -9.220 -14.349 -12.750 1.00 24.03 217 ALA A O 1
ATOM 3787 N N . GLY A 1 212 ? -7.070 -13.780 -13.073 1.00 23.04 218 GLY A N 1
ATOM 3788 C CA . GLY A 1 212 ? -7.204 -12.478 -12.452 1.00 19.93 218 GLY A CA 1
ATOM 3789 C C . GLY A 1 212 ? -7.089 -12.485 -10.941 1.00 25.65 218 GLY A C 1
ATOM 3790 O O . GLY A 1 212 ? -7.364 -11.479 -10.283 1.00 27.21 218 GLY A O 1
ATOM 3795 N N . ILE A 1 213 ? -6.669 -13.614 -10.381 1.00 19.84 219 ILE A N 1
ATOM 3796 C CA . ILE A 1 213 ? -6.469 -13.720 -8.936 1.00 19.71 219 ILE A CA 1
ATOM 3797 C C . ILE A 1 213 ? -5.016 -13.378 -8.628 1.00 27.57 219 ILE A C 1
ATOM 3798 O O . ILE A 1 213 ? -4.133 -14.251 -8.685 1.00 21.64 219 ILE A O 1
ATOM 3815 N N . ASP A 1 214 ? -4.761 -12.112 -8.326 1.00 23.71 220 ASP A N 1
ATOM 3816 C CA . ASP A 1 214 ? -3.402 -11.645 -8.090 1.00 26.42 220 ASP A CA 1
ATOM 3817 C C . ASP A 1 214 ? -3.164 -11.214 -6.647 1.00 21.85 220 ASP A C 1
ATOM 3818 O O . ASP A 1 214 ? -2.105 -10.691 -6.309 1.00 28.41 220 ASP A O 1
ATOM 3828 N N . GLY A 1 215 ? -4.150 -11.446 -5.792 1.00 26.12 221 GLY A N 1
ATOM 3829 C CA . GLY A 1 215 ? -4.042 -11.073 -4.396 1.00 21.29 221 GLY A CA 1
ATOM 3830 C C . GLY A 1 215 ? -2.897 -11.711 -3.629 1.00 33.51 221 GLY A C 1
ATOM 3831 O O . GLY A 1 215 ? -2.673 -12.923 -3.688 1.00 29.94 221 GLY A O 1
ATOM 3836 N N . GLU A 1 216 ? -2.174 -10.885 -2.889 1.00 28.84 222 GLU A N 1
ATOM 3837 C CA . GLU A 1 216 ? -1.101 -11.354 -2.027 1.00 27.82 222 GLU A CA 1
ATOM 3838 C C . GLU A 1 216 ? -1.589 -12.473 -1.099 1.00 40.74 222 GLU A C 1
ATOM 3839 O O . GLU A 1 216 ? -0.895 -13.475 -0.870 1.00 31.13 222 GLU A O 1
ATOM 3852 N N . LYS A 1 217 ? -2.801 -12.303 -0.588 1.00 29.62 223 LYS A N 1
ATOM 3853 C CA . LYS A 1 217 ? -3.353 -13.196 0.415 1.00 29.40 223 LYS A CA 1
ATOM 3854 C C . LYS A 1 217 ? -3.687 -14.564 -0.168 1.00 23.45 223 LYS A C 1
ATOM 3855 O O . LYS A 1 217 ? -3.395 -15.602 0.441 1.00 26.71 223 LYS A O 1
ATOM 3878 N N . GLU A 1 218 ? -4.317 -14.567 -1.336 1.00 19.33 224 GLU A N 1
ATOM 3879 C CA . GLU A 1 218 ? -4.689 -15.803 -1.997 1.00 20.55 224 GLU A CA 1
ATOM 3880 C C . GLU A 1 2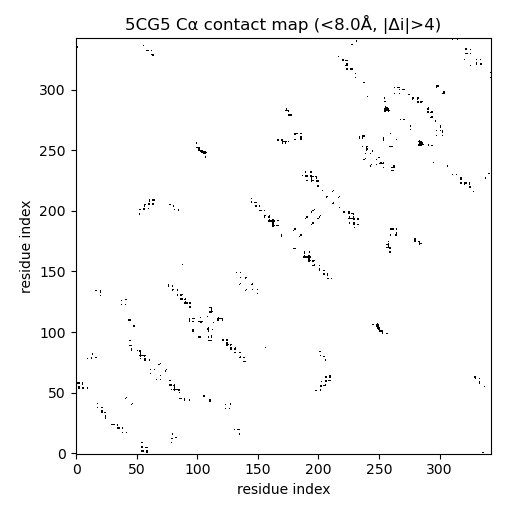18 ? -3.439 -16.584 -2.413 1.00 19.86 224 GLU A C 1
ATOM 3881 O O . GLU A 1 218 ? -3.416 -17.810 -2.326 1.00 22.15 224 GLU A O 1
ATOM 3894 N N . HIS A 1 219 ? -2.399 -15.883 -2.848 1.00 19.24 225 HIS A N 1
ATOM 3895 C CA . HIS A 1 219 ? -1.152 -16.561 -3.216 1.00 16.98 225 HIS A CA 1
ATOM 3896 C C . HIS A 1 219 ? -0.443 -17.120 -1.994 1.00 17.95 225 HIS A C 1
ATOM 3897 O O . HIS A 1 219 ? 0.135 -18.201 -2.040 1.00 16.19 225 HIS A O 1
ATOM 3913 N N . ALA A 1 220 ? -0.517 -16.405 -0.886 1.00 20.41 226 ALA A N 1
ATOM 3914 C CA . ALA A 1 220 ? 0.116 -16.868 0.343 1.00 20.27 226 ALA A CA 1
ATOM 3915 C C . ALA A 1 220 ? -0.553 -18.162 0.825 1.00 20.80 226 ALA A C 1
ATOM 3916 O O . ALA A 1 220 ? 0.122 -19.116 1.247 1.00 19.42 226 ALA A O 1
ATOM 3924 N N . ASN A 1 221 ? -1.882 -18.211 0.762 1.00 18.05 227 ASN A N 1
ATOM 3925 C CA . ASN A 1 221 ? -2.598 -19.396 1.202 1.00 19.52 227 ASN A CA 1
ATOM 3926 C C . ASN A 1 221 ? -2.336 -20.590 0.298 1.00 15.99 227 ASN A C 1
ATOM 3927 O O . ASN A 1 221 ? -2.187 -21.709 0.768 1.00 16.92 227 ASN A O 1
ATOM 3941 N N . ALA A 1 222 ? -2.298 -20.353 -1.005 1.00 16.36 228 ALA A N 1
ATOM 3942 C CA . ALA A 1 222 ? -2.004 -21.435 -1.938 1.00 16.35 228 ALA A CA 1
ATOM 3943 C C . ALA A 1 222 ? -0.583 -21.971 -1.703 1.00 17.36 228 ALA A C 1
ATOM 3944 O O . ALA A 1 222 ? -0.371 -23.180 -1.752 1.00 16.50 228 ALA A O 1
ATOM 3952 N N . LYS A 1 223 ? 0.376 -21.100 -1.389 1.00 15.54 229 LYS A N 1
ATOM 3953 C CA . LYS A 1 223 ? 1.738 -21.556 -1.075 1.00 14.97 229 LYS A CA 1
ATOM 3954 C C . LYS A 1 223 ? 1.794 -22.491 0.118 1.00 17.41 229 LYS A C 1
ATOM 3955 O O . LYS A 1 223 ? 2.559 -23.457 0.121 1.00 14.34 229 LYS A O 1
ATOM 3978 N N . LYS A 1 224 ? 1.002 -22.198 1.149 1.00 18.47 230 LYS A N 1
ATOM 3979 C CA . LYS A 1 224 ? 1.046 -22.995 2.368 1.00 16.08 230 LYS A CA 1
ATOM 3980 C C . LYS A 1 224 ? 0.743 -24.454 2.053 1.00 16.49 230 LYS A C 1
ATOM 3981 O O . LYS A 1 224 ? 1.387 -25.367 2.573 1.00 23.50 230 LYS A O 1
ATOM 4004 N N . ILE A 1 225 ? -0.226 -24.674 1.174 1.00 14.15 231 ILE A N 1
ATOM 4005 C CA . ILE A 1 225 ? -0.614 -26.020 0.801 1.00 12.48 231 ILE A CA 1
ATOM 4006 C C . ILE A 1 225 ? 0.441 -26.600 -0.138 1.00 12.11 231 ILE A C 1
ATOM 4007 O O . ILE A 1 225 ? 0.925 -27.707 0.056 1.00 13.59 231 ILE A O 1
ATOM 4024 N N . LEU A 1 226 ? 0.803 -25.823 -1.155 1.00 10.82 232 LEU A N 1
ATOM 4025 C CA . LEU A 1 226 ? 1.589 -26.358 -2.262 1.00 12.04 232 LEU A CA 1
ATOM 4026 C C . LEU A 1 226 ? 3.049 -26.634 -1.890 1.00 10.60 232 LEU A C 1
ATOM 4027 O O . LEU A 1 226 ? 3.616 -27.619 -2.370 1.00 10.87 232 LEU A O 1
ATOM 4044 N N . LEU A 1 227 ? 3.654 -25.821 -1.024 1.00 14.60 233 LEU A N 1
ATOM 4045 C CA . LEU A 1 227 ? 5.053 -26.065 -0.656 1.00 11.33 233 LEU A CA 1
ATOM 4046 C C . LEU A 1 227 ? 5.148 -27.349 0.158 1.00 19.84 233 LEU A C 1
ATOM 4047 O O . LEU A 1 227 ? 6.149 -28.056 0.103 1.00 13.87 233 LEU A O 1
ATOM 4064 N N . GLU A 1 228 ? 4.091 -27.676 0.899 1.00 14.01 234 GLU A N 1
ATOM 4065 C CA . GLU A 1 228 ? 4.072 -28.939 1.650 1.00 11.59 234 GLU A CA 1
ATOM 4066 C C . GLU A 1 228 ? 3.918 -30.134 0.726 1.00 13.49 234 GLU A C 1
ATOM 4067 O O . GLU A 1 228 ? 4.557 -31.171 0.922 1.00 15.98 234 GLU A O 1
ATOM 4080 N N . MET A 1 229 ? 3.067 -30.008 -0.283 1.00 14.02 235 MET A N 1
ATOM 4081 C CA . MET A 1 229 ? 2.967 -31.050 -1.288 1.00 13.96 235 MET A CA 1
ATOM 4082 C C . MET A 1 229 ? 4.321 -31.262 -1.983 1.00 13.47 235 MET A C 1
ATOM 4083 O O . MET A 1 229 ? 4.727 -32.395 -2.240 1.00 11.57 235 MET A O 1
ATOM 4098 N N . GLY A 1 230 ? 4.990 -30.159 -2.311 1.00 10.82 236 GLY A N 1
ATOM 4099 C CA . GLY A 1 230 ? 6.296 -30.230 -2.951 1.00 13.95 236 GLY A CA 1
ATOM 4100 C C . GLY A 1 230 ? 7.342 -30.939 -2.111 1.00 13.89 236 GLY A C 1
ATOM 4101 O O . GLY A 1 230 ? 8.172 -31.683 -2.637 1.00 10.83 236 GLY A O 1
ATOM 4106 N N . GLU A 1 231 ? 7.325 -30.707 -0.806 1.00 13.85 237 GLU A N 1
ATOM 4107 C CA . GLU A 1 231 ? 8.218 -31.426 0.084 1.00 15.79 237 GLU A CA 1
ATOM 4108 C C . GLU A 1 231 ? 7.964 -32.928 -0.023 1.00 15.83 237 GLU A C 1
ATOM 4109 O O . GLU A 1 231 ? 8.894 -33.708 -0.195 1.00 12.50 237 GLU A O 1
ATOM 4122 N N . PHE A 1 232 ? 6.702 -33.353 0.056 1.00 12.63 238 PHE A N 1
ATOM 4123 C CA . PHE A 1 232 ? 6.417 -34.768 -0.050 1.00 13.12 238 PHE A CA 1
ATOM 4124 C C . PHE A 1 232 ? 6.906 -35.333 -1.382 1.00 13.30 238 PHE A C 1
ATOM 4125 O O . PHE A 1 232 ? 7.460 -36.435 -1.435 1.00 11.43 238 PHE A O 1
ATOM 4143 N N . PHE A 1 233 ? 6.672 -34.592 -2.465 1.00 11.24 239 PHE A N 1
ATOM 4144 C CA . PHE A 1 233 ? 7.053 -35.060 -3.790 1.00 12.40 239 PHE A CA 1
ATOM 4145 C C . PHE A 1 233 ? 8.556 -35.362 -3.887 1.00 9.88 239 PHE A C 1
ATOM 4146 O O . PHE A 1 233 ? 8.949 -36.348 -4.500 1.00 9.74 239 PHE A O 1
ATOM 4164 N N . GLN A 1 234 ? 9.384 -34.504 -3.298 1.00 12.76 240 GLN A N 1
ATOM 4165 C CA . GLN A 1 234 ? 10.833 -34.723 -3.351 1.00 9.05 240 GLN A CA 1
ATOM 4166 C C . GLN A 1 234 ? 11.231 -35.894 -2.445 1.00 12.00 240 GLN A C 1
ATOM 4167 O O . GLN A 1 234 ? 12.135 -36.650 -2.778 1.00 12.09 240 GLN A O 1
ATOM 4184 N N . ILE A 1 235 ? 10.539 -36.069 -1.313 1.00 11.09 241 ILE A N 1
ATOM 4185 C CA . ILE A 1 235 ? 10.785 -37.232 -0.448 1.00 11.40 241 ILE A CA 1
ATOM 4186 C C . ILE A 1 235 ? 10.494 -38.533 -1.206 1.00 11.78 241 ILE A C 1
ATOM 4187 O O . ILE A 1 235 ? 11.292 -39.481 -1.182 1.00 13.75 241 ILE A O 1
ATOM 4204 N N . GLN A 1 236 ? 9.375 -38.566 -1.917 1.00 11.84 242 GLN A N 1
ATOM 4205 C CA . GLN A 1 236 ? 9.034 -39.688 -2.759 1.00 12.04 242 GLN A CA 1
ATOM 4206 C C . GLN A 1 236 ? 10.101 -39.875 -3.850 1.00 16.87 242 GLN A C 1
ATOM 4207 O O . GLN A 1 236 ? 10.517 -40.992 -4.152 1.00 11.41 242 GLN A O 1
ATOM 4224 N N . ASP A 1 237 ? 10.563 -38.776 -4.448 1.00 12.08 243 ASP A N 1
ATOM 4225 C CA . ASP A 1 237 ? 11.599 -38.886 -5.471 1.00 12.72 243 ASP A CA 1
ATOM 4226 C C . ASP A 1 237 ? 12.873 -39.513 -4.913 1.00 7.95 243 ASP A C 1
ATOM 4227 O O . ASP A 1 237 ? 13.522 -40.330 -5.575 1.00 10.71 243 ASP A O 1
ATOM 4237 N N . ASP A 1 238 ? 13.239 -39.139 -3.686 1.00 10.28 244 ASP A N 1
ATOM 4238 C CA . ASP A 1 238 ? 14.421 -39.686 -3.050 1.00 10.49 244 ASP A CA 1
ATOM 4239 C C . ASP A 1 238 ? 14.220 -41.184 -2.755 1.00 17.33 244 ASP A C 1
ATOM 4240 O O . ASP A 1 238 ? 15.119 -41.987 -2.942 1.00 12.10 244 ASP A O 1
ATOM 4250 N N . TYR A 1 239 ? 13.025 -41.556 -2.304 1.00 12.60 245 TYR A N 1
ATOM 4251 C CA . TYR A 1 239 ? 12.766 -42.953 -1.998 1.00 12.72 245 TYR A CA 1
ATOM 4252 C C . TYR A 1 239 ? 12.902 -43.788 -3.275 1.00 13.97 245 TYR A C 1
ATOM 4253 O O . TYR A 1 239 ? 13.532 -44.845 -3.284 1.00 14.15 245 TYR A O 1
ATOM 4273 N N . LEU A 1 240 ? 12.299 -43.299 -4.356 1.00 15.47 246 LEU A N 1
ATOM 4274 C CA . LEU A 1 240 ? 12.275 -44.018 -5.615 1.00 13.83 246 LEU A CA 1
ATOM 4275 C C . LEU A 1 240 ? 13.638 -44.098 -6.297 1.00 16.42 246 LEU A C 1
ATOM 4276 O O . LEU A 1 240 ? 13.858 -44.975 -7.133 1.00 14.30 246 LEU A O 1
ATOM 4293 N N . ASP A 1 241 ? 14.551 -43.206 -5.934 1.00 12.36 247 ASP A N 1
ATOM 4294 C CA . ASP A 1 241 ? 15.910 -43.246 -6.485 1.00 11.82 247 ASP A CA 1
ATOM 4295 C C . ASP A 1 241 ? 16.514 -44.619 -6.248 1.00 16.97 247 ASP A C 1
ATOM 4296 O O . ASP A 1 241 ? 17.180 -45.169 -7.118 1.00 14.14 247 ASP A O 1
ATOM 4306 N N . LEU A 1 242 ? 16.245 -45.174 -5.070 1.00 13.00 248 LEU A N 1
ATOM 4307 C CA . LEU A 1 242 ? 16.854 -46.437 -4.673 1.00 15.55 248 LEU A CA 1
ATOM 4308 C C . LEU A 1 242 ? 15.882 -47.611 -4.718 1.00 21.32 248 LEU A C 1
ATOM 4309 O O . LEU A 1 242 ? 16.274 -48.709 -5.109 1.00 20.85 248 LEU A O 1
ATOM 4326 N N . PHE A 1 243 ? 14.628 -47.375 -4.337 1.00 18.39 249 PHE A N 1
ATOM 4327 C CA . PHE A 1 243 ? 13.650 -48.464 -4.196 1.00 18.36 249 PHE A CA 1
ATOM 4328 C C . PHE A 1 243 ? 12.654 -48.554 -5.328 1.00 22.02 249 PHE A C 1
ATOM 4329 O O . PHE A 1 243 ? 11.823 -49.455 -5.358 1.00 28.31 249 PHE A O 1
ATOM 4347 N N . GLY A 1 244 ? 12.721 -47.624 -6.271 1.00 18.43 250 GLY A N 1
ATOM 4348 C CA . GLY A 1 244 ? 11.842 -47.681 -7.417 1.00 19.19 250 GLY A CA 1
ATOM 4349 C C . GLY A 1 244 ? 12.387 -48.623 -8.479 1.00 18.04 250 GLY A C 1
ATOM 4350 O O . GLY A 1 244 ? 13.575 -48.933 -8.499 1.00 22.35 250 GLY A O 1
ATOM 4355 N N . ASP A 1 245 ? 11.515 -49.029 -9.391 1.00 22.18 251 ASP A N 1
ATOM 4356 C CA . ASP A 1 245 ? 11.923 -49.859 -10.514 1.00 29.83 251 ASP A CA 1
ATOM 4357 C C . ASP A 1 245 ? 12.257 -48.968 -11.713 1.00 27.38 251 ASP A C 1
ATOM 4358 O O . ASP A 1 245 ? 11.377 -48.265 -12.217 1.00 25.57 251 ASP A O 1
ATOM 4368 N N . PRO A 1 246 ? 13.520 -48.992 -12.172 1.00 27.34 252 PRO A N 1
ATOM 4369 C CA . PRO A 1 246 ? 13.949 -48.082 -13.247 1.00 30.24 252 PRO A CA 1
ATOM 4370 C C . PRO A 1 246 ? 13.073 -48.130 -14.489 1.00 33.62 252 PRO A C 1
ATOM 4371 O O . PRO A 1 246 ? 12.989 -47.149 -15.227 1.00 32.14 252 PRO A O 1
ATOM 4382 N N . SER A 1 247 ? 12.431 -49.265 -14.739 1.00 39.15 253 SER A N 1
ATOM 4383 C CA . SER A 1 247 ? 11.560 -49.380 -15.913 1.00 32.58 253 SER A CA 1
ATOM 4384 C C . SER A 1 247 ? 10.268 -48.579 -15.741 1.00 35.82 253 SER A C 1
ATOM 4385 O O . SER A 1 247 ? 9.587 -48.271 -16.718 1.00 44.05 253 SER A O 1
ATOM 4395 N N . VAL A 1 248 ? 9.925 -48.249 -14.500 1.00 28.54 254 VAL A N 1
ATOM 4396 C CA . VAL A 1 248 ? 8.755 -47.428 -14.230 1.00 34.58 254 VAL A CA 1
ATOM 4397 C C . VAL A 1 248 ? 9.183 -45.964 -14.079 1.00 28.04 254 VAL A C 1
ATOM 4398 O O . VAL A 1 248 ? 8.574 -45.058 -14.660 1.00 23.79 254 VAL A O 1
ATOM 4412 N N . THR A 1 249 ? 10.243 -45.748 -13.300 1.00 22.46 255 THR A N 1
ATOM 4413 C CA . THR A 1 249 ? 10.728 -44.387 -13.041 1.00 22.06 255 THR A CA 1
ATOM 4414 C C . THR A 1 249 ? 11.400 -43.778 -14.267 1.00 22.54 255 THR A C 1
ATOM 4415 O O . THR A 1 249 ? 11.389 -42.562 -14.431 1.00 19.20 255 THR A O 1
ATOM 4428 N N . GLY A 1 250 ? 12.004 -44.623 -15.103 1.00 19.82 256 GLY A N 1
ATOM 4429 C CA . GLY A 1 250 ? 12.662 -44.166 -16.319 1.00 18.52 256 GLY A CA 1
ATOM 4430 C C . GLY A 1 250 ? 14.083 -43.659 -16.101 1.00 18.68 256 GLY A C 1
ATOM 4431 O O . GLY A 1 250 ? 14.726 -43.180 -17.041 1.00 17.95 256 GLY A O 1
ATOM 4436 N N . LYS A 1 251 ? 14.584 -43.768 -14.873 1.00 15.78 257 LYS A N 1
ATOM 4437 C CA . LYS A 1 251 ? 15.913 -43.250 -14.564 1.00 14.34 257 LYS A CA 1
ATOM 4438 C C . LYS A 1 251 ? 16.645 -44.112 -13.551 1.00 16.12 257 LYS A C 1
ATOM 4439 O O . LYS A 1 251 ? 16.044 -44.697 -12.647 1.00 21.29 257 LYS A O 1
ATOM 4462 N N . ILE A 1 252 ? 17.954 -44.214 -13.737 1.00 13.53 258 ILE A N 1
ATOM 4463 C CA . ILE A 1 252 ? 18.791 -44.933 -12.814 1.00 12.93 258 ILE A CA 1
ATOM 4464 C C . ILE A 1 252 ? 19.202 -44.023 -11.680 1.00 13.70 258 ILE A C 1
ATOM 4465 O O . ILE A 1 252 ? 19.637 -42.877 -11.906 1.00 14.65 258 ILE A O 1
ATOM 4482 N N . GLY A 1 253 ? 19.084 -44.510 -10.452 1.00 11.67 259 GLY A N 1
ATOM 4483 C CA . GLY A 1 253 ? 19.450 -43.710 -9.279 1.00 13.74 259 GLY A CA 1
ATOM 4484 C C . GLY A 1 253 ? 20.944 -43.468 -9.055 1.00 18.78 259 GLY A C 1
ATOM 4485 O O . GLY A 1 253 ? 21.778 -44.355 -9.299 1.00 16.69 259 GLY A O 1
ATOM 4490 N N . THR A 1 254 ? 21.286 -42.263 -8.574 1.00 12.34 260 THR A N 1
ATOM 4491 C CA . THR A 1 254 ? 22.684 -41.888 -8.291 1.00 11.57 260 THR A CA 1
ATOM 4492 C C . THR A 1 254 ? 22.903 -41.217 -6.924 1.00 11.11 260 THR A C 1
ATOM 4493 O O . THR A 1 254 ? 24.010 -40.735 -6.635 1.00 11.78 260 THR A O 1
ATOM 4506 N N . ASP A 1 255 ? 21.860 -41.103 -6.095 1.00 10.20 261 ASP A N 1
ATOM 4507 C CA . ASP A 1 255 ? 21.983 -40.318 -4.864 1.00 9.38 261 ASP A CA 1
ATOM 4508 C C . ASP A 1 255 ? 23.109 -40.806 -3.924 1.00 12.36 261 ASP A C 1
ATOM 4509 O O . ASP A 1 255 ? 23.844 -39.998 -3.341 1.00 11.50 261 ASP A O 1
ATOM 4519 N N . ILE A 1 256 ? 23.236 -42.123 -3.755 1.00 12.67 262 ILE A N 1
ATOM 4520 C CA . ILE A 1 256 ? 24.282 -42.665 -2.878 1.00 14.34 262 ILE A CA 1
ATOM 4521 C C . ILE A 1 256 ? 25.669 -42.380 -3.463 1.00 9.37 262 ILE A C 1
ATOM 4522 O O . ILE A 1 256 ? 26.531 -41.841 -2.785 1.00 13.05 262 ILE A O 1
ATOM 4539 N N . GLN A 1 257 ? 25.852 -42.723 -4.728 1.00 15.28 263 GLN A N 1
ATOM 4540 C CA . GLN A 1 257 ? 27.111 -42.482 -5.428 1.00 13.27 263 GLN A CA 1
ATOM 4541 C C . GLN A 1 257 ? 27.514 -41.012 -5.389 1.00 19.17 263 GLN A C 1
ATOM 4542 O O . GLN A 1 257 ? 28.705 -40.692 -5.335 1.00 12.79 263 GLN A O 1
ATOM 4559 N N . ASP A 1 258 ? 26.516 -40.125 -5.438 1.00 13.90 264 ASP A N 1
ATOM 4560 C CA . ASP A 1 258 ? 26.758 -38.679 -5.539 1.00 15.37 264 ASP A CA 1
ATOM 4561 C C . ASP A 1 258 ? 26.809 -37.975 -4.185 1.00 15.88 264 ASP A C 1
ATOM 4562 O O . ASP A 1 258 ? 26.913 -36.750 -4.122 1.00 14.13 264 ASP A O 1
ATOM 4574 N N . ASN A 1 259 ? 26.745 -38.742 -3.100 1.00 12.71 265 ASN A N 1
ATOM 4575 C CA . ASN A 1 259 ? 26.900 -38.168 -1.760 1.00 11.60 265 ASN A CA 1
ATOM 4576 C C . ASN A 1 259 ? 25.782 -37.196 -1.393 1.00 12.55 265 ASN A C 1
ATOM 4577 O O . ASN A 1 259 ? 26.013 -36.221 -0.699 1.00 13.16 265 ASN A O 1
ATOM 4591 N N . LYS A 1 260 ? 24.572 -37.474 -1.873 1.00 11.57 266 LYS A N 1
ATOM 4592 C CA . LYS A 1 260 ? 23.441 -36.539 -1.722 1.00 10.56 266 LYS A CA 1
ATOM 4593 C C . LYS A 1 260 ? 22.801 -36.575 -0.348 1.00 12.91 266 LYS A C 1
ATOM 4594 O O . LYS A 1 260 ? 22.711 -37.644 0.283 1.00 12.86 266 LYS A O 1
ATOM 4617 N N . CYS A 1 261 ? 22.304 -35.416 0.079 1.00 13.50 267 CYS A N 1
ATOM 4618 C CA . CYS A 1 261 ? 21.473 -35.306 1.275 1.00 12.76 267 CYS A CA 1
ATOM 4619 C C . CYS A 1 261 ? 20.045 -35.726 0.918 1.00 13.17 267 CYS A C 1
ATOM 4620 O O . CYS A 1 261 ? 19.162 -34.887 0.745 1.00 15.72 267 CYS A O 1
ATOM 4630 N N .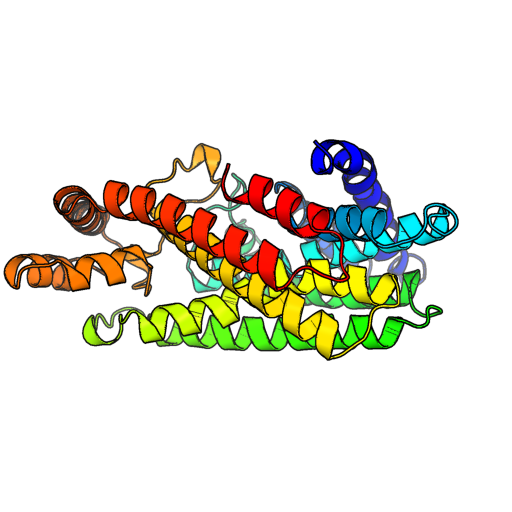 SER A 1 262 ? 19.858 -37.039 0.797 1.00 12.64 268 SER A N 1
ATOM 4631 C CA . SER A 1 262 ? 18.598 -37.674 0.458 1.00 11.45 268 SER A CA 1
ATOM 4632 C C . SER A 1 262 ? 17.769 -37.832 1.734 1.00 13.05 268 SER A C 1
ATOM 4633 O O . SER A 1 262 ? 18.316 -37.868 2.835 1.00 14.87 268 SER A O 1
ATOM 4643 N N . TRP A 1 263 ? 16.449 -37.884 1.594 1.00 15.44 269 TRP A N 1
ATOM 4644 C CA . TRP A 1 263 ? 15.588 -38.165 2.745 1.00 15.66 269 TRP A CA 1
ATOM 4645 C C . TRP A 1 263 ? 15.985 -39.496 3.394 1.00 19.46 269 TRP A C 1
ATOM 4646 O O . TRP A 1 263 ? 15.976 -39.629 4.614 1.00 18.88 269 TRP A O 1
ATOM 4669 N N . LEU A 1 264 ? 16.352 -40.466 2.571 1.00 15.72 270 LEU A N 1
ATOM 4670 C CA . LEU A 1 264 ? 16.758 -41.791 3.082 1.00 19.82 270 LEU A CA 1
ATOM 4671 C C . LEU A 1 264 ? 17.966 -41.719 4.020 1.00 20.04 270 LEU A C 1
ATOM 4672 O O . LEU A 1 264 ? 17.965 -42.334 5.094 1.00 20.13 270 LEU A O 1
ATOM 4689 N N . VAL A 1 265 ? 18.998 -40.971 3.640 1.00 14.85 271 VAL A N 1
ATOM 4690 C CA . VAL A 1 265 ? 20.200 -40.876 4.486 1.00 15.44 271 VAL A CA 1
ATOM 4691 C C . VAL A 1 265 ? 19.924 -40.081 5.764 1.00 23.95 271 VAL A C 1
ATOM 4692 O O . VAL A 1 265 ? 20.471 -40.392 6.823 1.00 20.52 271 VAL A O 1
ATOM 4706 N N . VAL A 1 266 ? 19.047 -39.087 5.678 1.00 16.93 272 VAL A N 1
ATOM 4707 C CA . VAL A 1 266 ? 18.658 -38.306 6.850 1.00 20.05 272 VAL A CA 1
ATOM 4708 C C . VAL A 1 266 ? 17.917 -39.197 7.867 1.00 24.63 272 VAL A C 1
ATOM 4709 O O . VAL A 1 266 ? 18.227 -39.173 9.056 1.00 26.05 272 VAL A O 1
ATOM 4723 N N . GLN A 1 267 ? 16.962 -39.989 7.396 1.00 23.58 273 GLN A N 1
ATOM 4724 C CA . GLN A 1 267 ? 16.242 -40.928 8.266 1.00 26.36 273 GLN A CA 1
ATOM 4725 C C . GLN A 1 267 ? 17.163 -42.019 8.827 1.00 28.06 273 GLN A C 1
ATOM 4726 O O . GLN A 1 267 ? 17.062 -42.391 9.993 1.00 29.04 273 GLN A O 1
ATOM 4743 N N . CYS A 1 268 ? 18.046 -42.540 7.989 1.00 25.56 274 CYS A N 1
ATOM 4744 C CA . CYS A 1 268 ? 19.011 -43.530 8.440 1.00 24.61 274 CYS A CA 1
ATOM 4745 C C . CYS A 1 268 ? 19.819 -42.980 9.619 1.00 24.36 274 CYS A C 1
ATOM 4746 O O . CYS A 1 268 ? 19.954 -43.647 10.647 1.00 32.99 274 CYS A O 1
ATOM 4756 N N . LEU A 1 269 ? 20.349 -41.766 9.477 1.00 23.34 275 LEU A N 1
ATOM 4757 C CA . LEU A 1 269 ? 21.169 -41.155 10.529 1.00 24.16 275 LEU A CA 1
ATOM 4758 C C . LEU A 1 269 ? 20.446 -40.963 11.857 1.00 34.66 275 LEU A C 1
ATOM 4759 O O . LEU A 1 269 ? 21.075 -40.952 12.913 1.00 33.83 275 LEU A O 1
ATOM 4776 N N . GLN A 1 270 ? 19.133 -40.796 11.808 1.00 31.62 276 GLN A N 1
ATOM 4777 C CA . GLN A 1 270 ? 18.351 -40.621 13.022 1.00 35.12 276 GLN A CA 1
ATOM 4778 C C . GLN A 1 270 ? 18.191 -41.939 13.793 1.00 34.50 276 GLN A C 1
ATOM 4779 O O . GLN A 1 270 ? 17.970 -41.924 15.000 1.00 35.84 276 GLN A O 1
ATOM 4796 N N . ARG A 1 271 ? 18.308 -43.065 13.090 1.00 35.69 277 ARG A N 1
ATOM 4797 C CA . ARG A 1 271 ? 18.024 -44.388 13.662 1.00 35.07 277 ARG A CA 1
ATOM 4798 C C . ARG A 1 271 ? 19.257 -45.283 13.870 1.00 39.52 277 ARG A C 1
ATOM 4799 O O . ARG A 1 271 ? 19.145 -46.376 14.430 1.00 41.43 277 ARG A O 1
ATOM 4826 N N . ALA A 1 272 ? 20.424 -44.842 13.413 1.00 34.77 278 ALA A N 1
ATOM 4827 C CA . ALA A 1 272 ? 21.590 -45.728 13.330 1.00 36.52 278 ALA A CA 1
ATOM 4828 C C . ALA A 1 272 ? 22.444 -45.828 14.601 1.00 30.92 278 ALA A C 1
ATOM 4829 O O . ALA A 1 272 ? 22.808 -44.828 15.219 1.00 34.65 278 ALA A O 1
ATOM 4837 N N . THR A 1 273 ? 22.794 -47.058 14.954 1.00 35.23 279 THR A N 1
ATOM 4838 C CA . THR A 1 273 ? 23.756 -47.296 16.029 1.00 40.30 279 THR A CA 1
ATOM 4839 C C . THR A 1 273 ? 25.125 -46.798 15.582 1.00 44.06 279 THR A C 1
ATOM 4840 O O . THR A 1 273 ? 25.373 -46.658 14.382 1.00 36.50 279 THR A O 1
ATOM 4853 N N . PRO A 1 274 ? 26.026 -46.530 16.540 1.00 43.43 280 PRO A N 1
ATOM 4854 C CA . PRO A 1 274 ? 27.361 -46.068 16.148 1.00 40.02 280 PRO A CA 1
ATOM 4855 C C . PRO A 1 274 ? 28.067 -47.048 15.222 1.00 45.90 280 PRO A C 1
ATOM 4856 O O . PRO A 1 274 ? 28.994 -46.659 14.509 1.00 47.39 280 PRO A O 1
ATOM 4867 N N . GLU A 1 275 ? 27.608 -48.295 15.208 1.00 46.69 281 GLU A N 1
ATOM 4868 C CA . GLU A 1 275 ? 28.223 -49.318 14.372 1.00 42.55 281 GLU A CA 1
ATOM 4869 C C . GLU A 1 275 ? 27.647 -49.269 12.957 1.00 45.09 281 GLU A C 1
ATOM 4870 O O . GLU A 1 275 ? 28.348 -49.543 11.976 1.00 42.62 281 GLU A O 1
ATOM 4883 N N . GLN A 1 276 ? 26.364 -48.927 12.863 1.00 46.01 282 GLN A N 1
ATOM 4884 C CA . GLN A 1 276 ? 25.711 -48.724 11.575 1.00 45.65 282 GLN A CA 1
ATOM 4885 C C . GLN A 1 276 ? 26.184 -47.408 10.962 1.00 33.09 282 GLN A C 1
ATOM 4886 O O . GLN A 1 276 ? 26.403 -47.315 9.756 1.00 37.28 282 GLN A O 1
ATOM 4903 N N . TYR A 1 277 ? 26.344 -46.395 11.801 1.00 35.77 283 TYR A N 1
ATOM 4904 C CA . TYR A 1 277 ? 26.902 -45.126 11.358 1.00 34.60 283 TYR A CA 1
ATOM 4905 C C . TYR A 1 277 ? 28.257 -45.332 10.688 1.00 46.60 283 TYR A C 1
ATOM 4906 O O . TYR A 1 277 ? 28.583 -44.671 9.698 1.00 38.31 283 TYR A O 1
ATOM 4926 N N . GLN A 1 278 ? 29.048 -46.256 11.221 1.00 44.27 284 GLN A N 1
ATOM 4927 C CA . GLN A 1 278 ? 30.373 -46.514 10.666 1.00 44.77 284 GLN A CA 1
ATOM 4928 C C . GLN A 1 278 ? 30.268 -47.139 9.281 1.00 28.50 284 GLN A C 1
ATOM 4929 O O . GLN A 1 278 ? 31.040 -46.812 8.378 1.00 34.91 284 GLN A O 1
ATOM 4946 N N . ILE A 1 279 ? 29.305 -48.034 9.110 1.00 33.46 285 ILE A N 1
ATOM 4947 C CA . ILE A 1 279 ? 29.108 -48.676 7.818 1.00 35.28 285 ILE A CA 1
ATOM 4948 C C . ILE A 1 279 ? 28.727 -47.620 6.781 1.00 36.35 285 ILE A C 1
ATOM 4949 O O . ILE A 1 279 ? 29.258 -47.599 5.673 1.00 32.07 285 ILE A O 1
ATOM 4966 N N . LEU A 1 280 ? 27.816 -46.734 7.165 1.00 37.02 286 LEU A N 1
ATOM 4967 C CA . LEU A 1 280 ? 27.363 -45.664 6.289 1.00 29.89 286 LEU A CA 1
ATOM 4968 C C . LEU A 1 280 ? 28.559 -44.821 5.868 1.00 27.04 286 LEU A C 1
ATOM 4969 O O . LEU A 1 280 ? 28.783 -44.588 4.684 1.00 30.23 286 LEU A O 1
ATOM 4986 N N . LYS A 1 281 ? 29.342 -44.390 6.850 1.00 30.12 287 LYS A N 1
ATOM 4987 C CA . LYS A 1 281 ? 30.472 -43.509 6.608 1.00 28.79 287 LYS A CA 1
ATOM 4988 C C . LYS A 1 281 ? 31.494 -44.098 5.632 1.00 30.45 287 LYS A C 1
ATOM 4989 O O . LYS A 1 281 ? 32.099 -43.364 4.851 1.00 34.76 287 LYS A O 1
ATOM 5012 N N . GLU A 1 282 ? 31.669 -45.418 5.660 1.00 33.87 288 GLU A N 1
ATOM 5013 C CA . GLU A 1 282 ? 32.681 -46.075 4.834 1.00 33.91 288 GLU A CA 1
ATOM 5014 C C . GLU A 1 282 ? 32.212 -46.334 3.403 1.00 33.10 288 GLU A C 1
ATOM 5015 O O . GLU A 1 282 ? 33.033 -46.469 2.498 1.00 27.65 288 GLU A O 1
ATOM 5028 N N . ASN A 1 283 ? 30.899 -46.405 3.197 1.00 28.89 289 ASN A N 1
ATOM 5029 C CA . ASN A 1 283 ? 30.355 -46.821 1.907 1.00 27.57 289 ASN A CA 1
ATOM 5030 C C . ASN A 1 283 ? 29.577 -45.749 1.126 1.00 24.69 289 ASN A C 1
ATOM 5031 O O . ASN A 1 283 ? 29.310 -45.926 -0.058 1.00 23.28 289 ASN A O 1
ATOM 5045 N N . TYR A 1 284 ? 29.214 -44.663 1.791 1.00 19.35 290 TYR A N 1
ATOM 5046 C CA . TYR A 1 284 ? 28.403 -43.619 1.164 1.00 19.86 290 TYR A CA 1
ATOM 5047 C C . TYR A 1 284 ? 29.286 -42.770 0.257 1.00 29.14 290 TYR A C 1
ATOM 5048 O O . TYR A 1 284 ? 30.481 -42.611 0.512 1.00 24.26 290 TYR A O 1
ATOM 5068 N N . GLY A 1 285 ? 28.688 -42.219 -0.796 1.00 21.48 291 GLY A N 1
ATOM 5069 C CA . GLY A 1 285 ? 29.379 -41.274 -1.665 1.00 18.36 291 GLY A CA 1
ATOM 5070 C C . GLY A 1 285 ? 30.461 -41.885 -2.541 1.00 19.35 291 GLY A C 1
ATOM 5071 O O . GLY A 1 285 ? 31.388 -41.190 -2.957 1.00 23.32 291 GLY A O 1
ATOM 5076 N N . GLN A 1 286 ? 30.339 -43.176 -2.826 1.00 20.35 292 GLN A N 1
ATOM 5077 C CA . GLN A 1 286 ? 31.292 -43.870 -3.682 1.00 21.91 292 GLN A CA 1
ATOM 5078 C C . GLN A 1 286 ? 30.633 -44.596 -4.851 1.00 20.58 292 GLN A C 1
ATOM 5079 O O . GLN A 1 286 ? 29.509 -45.067 -4.735 1.00 20.83 292 GLN A O 1
ATOM 5096 N N . LYS A 1 287 ? 31.343 -44.658 -5.980 1.00 22.70 293 LYS A N 1
ATOM 5097 C CA . LYS A 1 287 ? 30.829 -45.268 -7.206 1.00 24.86 293 LYS A CA 1
ATOM 5098 C C . LYS A 1 287 ? 30.789 -46.803 -7.204 1.00 25.90 293 LYS A C 1
ATOM 5099 O O . LYS A 1 287 ? 30.100 -47.402 -8.029 1.00 26.59 293 LYS A O 1
ATOM 5122 N N . GLU A 1 288 ? 31.523 -47.457 -6.311 1.00 22.41 294 GLU A N 1
ATOM 5123 C CA . GLU A 1 288 ? 31.615 -48.913 -6.379 1.00 23.30 294 GLU A CA 1
ATOM 5124 C C . GLU A 1 288 ? 30.252 -49.554 -6.117 1.00 23.42 294 GLU A C 1
ATOM 5125 O O . GLU A 1 288 ? 29.637 -49.299 -5.081 1.00 23.17 294 GLU A O 1
ATOM 5138 N N . ALA A 1 289 ? 29.790 -50.385 -7.052 1.00 23.40 295 ALA A N 1
ATOM 5139 C CA . ALA A 1 289 ? 28.505 -51.094 -6.907 1.00 20.18 295 ALA A CA 1
ATOM 5140 C C . ALA A 1 289 ? 28.349 -51.840 -5.577 1.00 23.03 295 ALA A C 1
ATOM 5141 O O . ALA A 1 289 ? 27.265 -51.837 -4.981 1.00 24.22 295 ALA A O 1
ATOM 5149 N N . GLU A 1 290 ? 29.412 -52.476 -5.098 1.00 22.16 296 GLU A N 1
ATOM 5150 C CA . GLU A 1 290 ? 29.315 -53.281 -3.878 1.00 24.99 296 GLU A CA 1
ATOM 5151 C C . GLU A 1 290 ? 29.114 -52.373 -2.664 1.00 30.49 296 GLU A C 1
ATOM 5152 O O . GLU A 1 290 ? 28.432 -52.749 -1.713 1.00 28.61 296 GLU A O 1
ATOM 5165 N N . LYS A 1 291 ? 29.675 -51.164 -2.711 1.00 26.60 297 LYS A N 1
ATOM 5166 C CA . LYS A 1 291 ? 29.511 -50.214 -1.609 1.00 23.35 297 LYS A CA 1
ATOM 5167 C C . LYS A 1 291 ? 28.082 -49.628 -1.597 1.00 26.31 297 LYS A C 1
ATOM 5168 O O . LYS A 1 291 ? 27.474 -49.474 -0.539 1.00 22.94 297 LYS A O 1
ATOM 5191 N N . VAL A 1 292 ? 27.538 -49.338 -2.775 1.00 22.72 298 VAL A N 1
ATOM 5192 C CA . VAL A 1 292 ? 26.146 -48.902 -2.871 1.00 22.95 298 VAL A CA 1
ATOM 5193 C C . VAL A 1 292 ? 25.207 -49.980 -2.308 1.00 21.82 298 VAL A C 1
ATOM 5194 O O . VAL A 1 292 ? 24.257 -49.671 -1.575 1.00 19.47 298 VAL A O 1
ATOM 5208 N N . ALA A 1 293 ? 25.487 -51.243 -2.637 1.00 27.97 299 ALA A N 1
ATOM 5209 C CA . ALA A 1 293 ? 24.682 -52.379 -2.151 1.00 21.80 299 ALA A CA 1
ATOM 5210 C C . ALA A 1 293 ? 24.680 -52.477 -0.619 1.00 18.49 299 ALA A C 1
ATOM 5211 O O . ALA A 1 293 ? 23.668 -52.833 -0.019 1.00 26.32 299 ALA A O 1
ATOM 5219 N N . ARG A 1 294 ? 25.799 -52.138 0.008 1.00 20.89 300 ARG A N 1
ATOM 5220 C CA . ARG A 1 294 ? 25.895 -52.192 1.465 1.00 24.45 300 ARG A CA 1
ATOM 5221 C C . ARG A 1 294 ? 25.004 -51.150 2.105 1.00 31.17 300 ARG A C 1
ATOM 5222 O O . ARG A 1 294 ? 24.385 -51.417 3.134 1.00 24.63 300 ARG A O 1
ATOM 5249 N N . VAL A 1 295 ? 24.963 -49.948 1.526 1.00 24.82 301 VAL A N 1
ATOM 5250 C CA . VAL A 1 295 ? 24.084 -48.900 2.052 1.00 22.09 301 VAL A CA 1
ATOM 5251 C C . VAL A 1 295 ? 22.598 -49.291 1.892 1.00 19.65 301 VAL A C 1
ATOM 5252 O O . VAL A 1 295 ? 21.813 -49.129 2.823 1.00 21.30 301 VAL A O 1
ATOM 5266 N N . LYS A 1 296 ? 22.219 -49.824 0.731 1.00 16.68 302 LYS A N 1
ATOM 5267 C CA . LYS A 1 296 ? 20.855 -50.267 0.516 1.00 20.25 302 LYS A CA 1
ATOM 5268 C C . LYS A 1 296 ? 20.455 -51.359 1.511 1.00 29.10 302 LYS A C 1
ATOM 5269 O O . LYS A 1 296 ? 19.331 -51.350 2.026 1.00 22.36 302 LYS A O 1
ATOM 5292 N N . ALA A 1 297 ? 21.369 -52.293 1.780 1.00 27.29 303 ALA A N 1
ATOM 5293 C CA . ALA A 1 297 ? 21.112 -53.351 2.766 1.00 24.96 303 ALA A CA 1
ATOM 5294 C C . ALA A 1 297 ? 20.874 -52.756 4.157 1.00 23.39 303 ALA A C 1
ATOM 5295 O O . ALA A 1 297 ? 19.994 -53.211 4.884 1.00 27.74 303 ALA A O 1
ATOM 5303 N N . LEU A 1 298 ? 21.643 -51.735 4.514 1.00 21.70 304 LEU A N 1
ATOM 5304 C CA . LEU A 1 298 ? 21.484 -51.069 5.802 1.00 22.48 304 LEU A CA 1
ATOM 5305 C C . LEU A 1 298 ? 20.128 -50.368 5.877 1.00 30.03 304 LEU A C 1
ATOM 5306 O O . LEU A 1 298 ? 19.472 -50.378 6.922 1.00 27.34 304 LEU A O 1
ATOM 5323 N N . TYR A 1 299 ? 19.718 -49.754 4.768 1.00 24.88 305 TYR A N 1
ATOM 5324 C CA . TYR A 1 299 ? 18.437 -49.063 4.714 1.00 28.90 305 TYR A CA 1
ATOM 5325 C C . TYR A 1 299 ? 17.301 -50.059 4.936 1.00 25.76 305 TYR A C 1
ATOM 5326 O O . TYR A 1 299 ? 16.342 -49.757 5.642 1.00 24.17 305 TYR A O 1
ATOM 5346 N N . GLU A 1 300 ? 17.413 -51.232 4.315 1.00 27.05 306 GLU A N 1
ATOM 5347 C CA . GLU A 1 300 ? 16.421 -52.305 4.486 1.00 25.76 306 GLU A CA 1
ATOM 5348 C C . GLU A 1 300 ? 16.445 -52.878 5.910 1.00 34.24 306 GLU A C 1
ATOM 5349 O O . GLU A 1 300 ? 15.391 -53.182 6.492 1.00 32.46 306 GLU A O 1
ATOM 5362 N N . GLU A 1 301 ? 17.642 -52.996 6.474 1.00 26.65 307 GLU A N 1
ATOM 5363 C CA . GLU A 1 301 ? 17.804 -53.435 7.856 1.00 32.29 307 GLU A CA 1
ATOM 5364 C C . GLU A 1 301 ? 17.033 -52.520 8.812 1.00 34.32 307 GLU A C 1
ATOM 5365 O O . GLU A 1 301 ? 16.418 -52.990 9.768 1.00 37.21 307 GLU A O 1
ATOM 5378 N N . LEU A 1 302 ? 17.059 -51.217 8.555 1.00 32.09 308 LEU A N 1
ATOM 5379 C CA . LEU A 1 302 ? 16.365 -50.253 9.411 1.00 27.66 308 LEU A CA 1
ATOM 5380 C C . LEU A 1 302 ? 14.895 -50.052 9.022 1.00 21.19 308 LEU A C 1
ATOM 5381 O O . LEU A 1 302 ? 14.203 -49.209 9.587 1.00 31.56 308 LEU A O 1
ATOM 5398 N N . ASP A 1 303 ? 14.435 -50.841 8.057 1.00 27.28 309 ASP A N 1
ATOM 5399 C CA . ASP A 1 303 ? 13.057 -50.777 7.566 1.00 40.52 309 ASP A CA 1
ATOM 5400 C C . ASP A 1 303 ? 12.63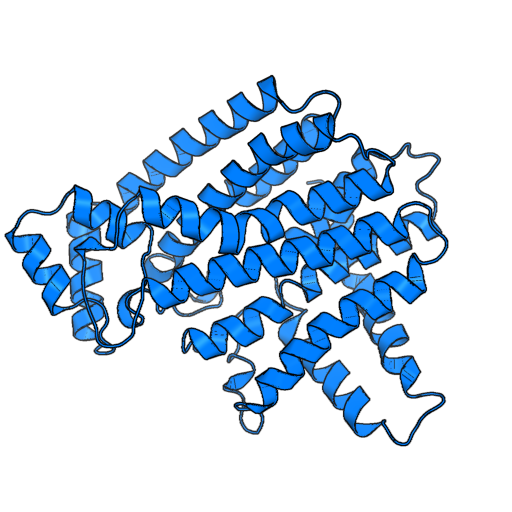6 -49.379 7.099 1.00 31.27 309 ASP A C 1
ATOM 5401 O O . ASP A 1 303 ? 11.522 -48.926 7.370 1.00 22.38 309 ASP A O 1
ATOM 5411 N N . LEU A 1 304 ? 13.517 -48.713 6.363 1.00 25.57 310 LEU A N 1
ATOM 5412 C CA . LEU A 1 304 ? 13.191 -47.398 5.844 1.00 23.93 310 LEU A CA 1
ATOM 5413 C C . LEU A 1 304 ? 11.993 -47.443 4.872 1.00 25.55 310 LEU A C 1
ATOM 5414 O O . LEU A 1 304 ? 11.190 -46.502 4.833 1.00 24.62 310 LEU A O 1
ATOM 5431 N N . PRO A 1 305 ? 11.829 -48.538 4.113 1.00 20.44 311 PRO A N 1
ATOM 5432 C CA . PRO A 1 305 ? 10.610 -48.571 3.284 1.00 20.86 311 PRO A CA 1
ATOM 5433 C C . PRO A 1 305 ? 9.305 -48.451 4.096 1.00 30.05 311 PRO A C 1
ATOM 5434 O O . PRO A 1 305 ? 8.326 -47.846 3.614 1.00 27.25 311 PRO A O 1
ATOM 5445 N N . ALA A 1 306 ? 9.301 -48.983 5.318 1.00 27.56 312 ALA A N 1
ATOM 5446 C CA . ALA A 1 306 ? 8.136 -48.870 6.195 1.00 26.75 312 ALA A CA 1
ATOM 5447 C C . ALA A 1 306 ? 7.996 -47.452 6.726 1.00 28.14 312 ALA A C 1
ATOM 5448 O O . ALA A 1 306 ? 6.888 -46.927 6.818 1.00 29.72 312 ALA A O 1
ATOM 5456 N N . VAL A 1 307 ? 9.119 -46.839 7.095 1.00 25.21 313 VAL A N 1
ATOM 5457 C CA . VAL A 1 307 ? 9.108 -45.457 7.566 1.00 27.76 313 VAL A CA 1
ATOM 5458 C C . VAL A 1 307 ? 8.511 -44.544 6.491 1.00 28.42 313 VAL A C 1
ATOM 5459 O O . VAL A 1 307 ? 7.718 -43.658 6.804 1.00 23.81 313 VAL A O 1
ATOM 5473 N N . PHE A 1 308 ? 8.870 -44.789 5.228 1.00 22.34 314 PHE A N 1
ATOM 5474 C CA . PHE A 1 308 ? 8.357 -43.998 4.117 1.00 23.03 314 PHE A CA 1
ATOM 5475 C C . PHE A 1 308 ? 6.841 -44.177 3.978 1.00 27.35 314 PHE A C 1
ATOM 5476 O O . PHE A 1 308 ? 6.118 -43.215 3.765 1.00 22.83 314 PHE A O 1
ATOM 5494 N N . LEU A 1 309 ? 6.367 -45.414 4.095 1.00 32.68 315 LEU A N 1
ATOM 5495 C CA . LEU A 1 309 ? 4.931 -45.693 3.955 1.00 28.27 315 LEU A CA 1
ATOM 5496 C C . LEU A 1 309 ? 4.135 -44.964 5.033 1.00 23.01 315 LEU A C 1
ATOM 5497 O O . LEU A 1 309 ? 3.075 -44.397 4.767 1.00 28.93 315 LEU A O 1
ATOM 5514 N N . GLN A 1 310 ? 4.667 -44.961 6.248 1.00 27.38 316 GLN A N 1
ATOM 5515 C CA . GLN A 1 310 ? 4.035 -44.276 7.354 1.00 26.57 316 GLN A CA 1
ATOM 5516 C C . GLN A 1 310 ? 4.072 -42.765 7.113 1.00 28.91 316 GLN A C 1
ATOM 5517 O O . GLN A 1 310 ? 3.103 -42.072 7.414 1.00 26.93 316 GLN A O 1
ATOM 5534 N N . TYR A 1 311 ? 5.178 -42.251 6.561 1.00 26.45 317 TYR A N 1
ATOM 5535 C CA . TYR A 1 311 ? 5.289 -40.815 6.303 1.00 25.23 317 TYR A CA 1
ATOM 5536 C C . TYR A 1 311 ? 4.301 -40.399 5.217 1.00 19.25 317 TYR A C 1
ATOM 5537 O O . TYR A 1 311 ? 3.676 -39.344 5.316 1.00 20.70 317 TYR A O 1
ATOM 5557 N N . GLU A 1 312 ? 4.136 -41.235 4.198 1.00 18.08 318 GLU A N 1
ATOM 5558 C CA . GLU A 1 312 ? 3.194 -40.936 3.131 1.00 16.39 318 GLU A CA 1
ATOM 5559 C C . GLU A 1 312 ? 1.788 -40.750 3.711 1.00 31.79 318 GLU A C 1
ATOM 5560 O O . GLU A 1 312 ? 1.062 -39.831 3.313 1.00 22.37 318 GLU A O 1
ATOM 5573 N N . GLU A 1 313 ? 1.406 -41.591 4.670 1.00 28.19 319 GLU A N 1
ATOM 5574 C CA . GLU A 1 313 ? 0.059 -41.515 5.207 1.00 22.73 319 GLU A CA 1
ATOM 5575 C C . GLU A 1 313 ? -0.115 -40.274 6.075 1.00 24.38 319 GLU A C 1
ATOM 5576 O O . GLU A 1 313 ? -1.108 -39.560 5.945 1.00 27.21 319 GLU A O 1
ATOM 5589 N N . ASP A 1 314 ? 0.856 -40.008 6.941 1.00 22.92 320 ASP A N 1
ATOM 5590 C CA . ASP A 1 314 ? 0.818 -38.833 7.808 1.00 24.31 320 ASP A CA 1
ATOM 5591 C C . ASP A 1 314 ? 0.820 -37.539 6.986 1.00 26.71 320 ASP A C 1
ATOM 5592 O O . ASP A 1 314 ? 0.144 -36.561 7.331 1.00 22.02 320 ASP A O 1
ATOM 5602 N N . SER A 1 315 ? 1.580 -37.543 5.893 1.00 24.64 321 SER A N 1
ATOM 5603 C CA . SER A 1 315 ? 1.696 -36.365 5.043 1.00 18.66 321 SER A CA 1
ATOM 5604 C C . SER A 1 315 ? 0.370 -36.075 4.335 1.00 16.65 321 SER A C 1
ATOM 5605 O O . SER A 1 315 ? -0.065 -34.932 4.274 1.00 15.42 321 SER A O 1
ATOM 5615 N N . TYR A 1 316 ? -0.245 -37.123 3.793 1.00 18.88 322 TYR A N 1
ATOM 5616 C CA . TYR A 1 316 ? -1.550 -37.003 3.127 1.00 21.79 322 TYR A CA 1
ATOM 5617 C C . TYR A 1 316 ? -2.595 -36.391 4.071 1.00 18.36 322 TYR A C 1
ATOM 5618 O O . TYR A 1 316 ? -3.301 -35.446 3.719 1.00 17.78 322 TYR A O 1
ATOM 5638 N N . SER A 1 317 ? -2.667 -36.920 5.285 1.00 21.80 323 SER A N 1
ATOM 5639 C CA . SER A 1 317 ? -3.593 -36.379 6.282 1.00 21.39 323 SER A CA 1
ATOM 5640 C C . SER A 1 317 ? -3.307 -34.916 6.565 1.00 24.98 323 SER A C 1
ATOM 5641 O O . SER A 1 317 ? -4.226 -34.110 6.715 1.00 20.57 323 SER A O 1
ATOM 5651 N N . HIS A 1 318 ? -2.026 -34.566 6.656 1.00 20.60 324 HIS A N 1
ATOM 5652 C CA . HIS A 1 318 ? -1.641 -33.194 6.949 1.00 15.29 324 HIS A CA 1
ATOM 5653 C C . HIS A 1 318 ? -2.006 -32.240 5.805 1.00 13.90 324 HIS A C 1
ATOM 5654 O O . HIS A 1 318 ? -2.506 -31.134 6.028 1.00 15.87 324 HIS A O 1
ATOM 5670 N N . ILE A 1 319 ? -1.785 -32.674 4.572 1.00 15.87 325 ILE A N 1
ATOM 5671 C CA . ILE A 1 319 ? -2.070 -31.829 3.412 1.00 16.19 325 ILE A CA 1
ATOM 5672 C C . ILE A 1 319 ? -3.591 -31.618 3.323 1.00 17.89 325 ILE A C 1
ATOM 5673 O O . ILE A 1 319 ? -4.064 -30.538 2.999 1.00 15.10 325 ILE A O 1
ATOM 5690 N N . MET A 1 320 ? -4.353 -32.657 3.631 1.00 17.02 326 MET A N 1
ATOM 5691 C CA . MET A 1 320 ? -5.812 -32.532 3.593 1.00 16.16 326 MET A CA 1
ATOM 5692 C C . MET A 1 320 ? -6.317 -31.542 4.645 1.00 15.32 326 MET A C 1
ATOM 5693 O O . MET A 1 320 ? -7.229 -30.760 4.381 1.00 17.41 326 MET A O 1
ATOM 5708 N N . ALA A 1 321 ? -5.720 -31.562 5.829 1.00 17.13 327 ALA A N 1
ATOM 5709 C CA . ALA A 1 321 ? -6.042 -30.569 6.847 1.00 15.70 327 ALA A CA 1
ATOM 5710 C C . ALA A 1 321 ? -5.705 -29.155 6.384 1.00 20.30 327 ALA A C 1
ATOM 5711 O O . ALA A 1 321 ? -6.429 -28.203 6.665 1.00 18.17 327 ALA A O 1
ATOM 5719 N N . LEU A 1 322 ? -4.594 -29.004 5.667 1.00 16.36 328 LEU A N 1
ATOM 5720 C CA . LEU A 1 322 ? -4.220 -27.695 5.161 1.00 17.79 328 LEU A CA 1
ATOM 5721 C C . LEU A 1 322 ? -5.195 -27.211 4.092 1.00 16.11 328 LEU A C 1
ATOM 5722 O O . LEU A 1 322 ? -5.468 -26.017 3.998 1.00 16.57 328 LEU A O 1
ATOM 5739 N N . ILE A 1 323 ? -5.700 -28.136 3.280 1.00 17.00 329 ILE A N 1
ATOM 5740 C CA . ILE A 1 323 ? -6.676 -27.789 2.261 1.00 18.32 329 ILE A CA 1
ATOM 5741 C C . ILE A 1 323 ? -7.956 -27.281 2.930 1.00 16.76 329 ILE A C 1
ATOM 5742 O O . ILE A 1 323 ? -8.510 -26.260 2.522 1.00 17.49 329 ILE A O 1
ATOM 5759 N N . GLU A 1 324 ? -8.392 -27.963 3.988 1.00 19.61 330 GLU A N 1
ATOM 5760 C CA . GLU A 1 324 ? -9.595 -27.546 4.712 1.00 19.06 330 GLU A CA 1
ATOM 5761 C C . GLU A 1 324 ? -9.434 -26.121 5.258 1.00 20.08 330 GLU A C 1
ATOM 5762 O O . GLU A 1 324 ? -10.365 -25.299 5.187 1.00 24.46 330 GLU A O 1
ATOM 5775 N N . GLN A 1 325 ? -8.249 -25.807 5.781 1.00 17.48 331 GLN A N 1
ATOM 5776 C CA . GLN A 1 325 ? -7.985 -24.467 6.303 1.00 16.77 331 GLN A CA 1
ATOM 5777 C C . GLN A 1 325 ? -7.750 -23.372 5.247 1.00 22.53 331 GLN A C 1
ATOM 5778 O O . GLN A 1 325 ? -8.279 -22.270 5.384 1.00 23.43 331 GLN A O 1
ATOM 5795 N N . TYR A 1 326 ? -6.973 -23.659 4.197 1.00 20.82 332 TYR A N 1
ATOM 5796 C CA . TYR A 1 326 ? -6.396 -22.592 3.371 1.00 18.48 332 TYR A CA 1
ATOM 5797 C C . TYR A 1 326 ? -6.900 -22.491 1.942 1.00 21.46 332 TYR A C 1
ATOM 5798 O O . TYR A 1 326 ? -6.495 -21.583 1.216 1.00 23.43 332 TYR A O 1
ATOM 5818 N N . ALA A 1 327 ? -7.733 -23.428 1.512 1.00 18.28 333 ALA A N 1
ATOM 5819 C CA . ALA A 1 327 ? -8.172 -23.434 0.117 1.00 18.76 333 ALA A CA 1
ATOM 5820 C C . ALA A 1 327 ? -8.999 -22.196 -0.235 1.00 21.94 333 ALA A C 1
ATOM 5821 O O . ALA A 1 327 ? -8.747 -21.542 -1.245 1.00 21.14 333 ALA A O 1
ATOM 5829 N N . ALA A 1 328 ? -9.974 -21.865 0.609 1.00 26.83 334 ALA A N 1
ATOM 5830 C CA . ALA A 1 328 ? -10.915 -20.778 0.302 1.00 27.19 334 ALA A CA 1
ATOM 5831 C C . ALA A 1 328 ? -10.172 -19.462 0.069 1.00 29.13 334 ALA A C 1
ATOM 5832 O O . ALA A 1 328 ? -9.228 -19.138 0.800 1.00 30.89 334 ALA A O 1
ATOM 5840 N N . PRO A 1 329 ? -10.607 -18.677 -0.927 1.00 28.55 335 PRO A N 1
ATOM 5841 C CA . PRO A 1 329 ? -11.812 -18.804 -1.753 1.00 31.99 335 PRO A CA 1
ATOM 5842 C C . PRO A 1 329 ? -11.678 -19.673 -3.005 1.00 33.91 335 PRO A C 1
ATOM 5843 O O . PRO A 1 329 ? -12.619 -19.709 -3.799 1.00 31.23 335 PRO A O 1
ATOM 5854 N N . LEU A 1 330 ? -10.559 -20.366 -3.185 1.00 28.47 336 LEU A N 1
ATOM 5855 C CA . LEU A 1 330 ? -10.391 -21.198 -4.363 1.00 23.30 336 LEU A CA 1
ATOM 5856 C C . LEU A 1 330 ? -11.156 -22.490 -4.149 1.00 22.23 336 LEU A C 1
ATOM 5857 O O . LEU A 1 330 ? -11.334 -22.919 -3.009 1.00 23.48 336 LEU A O 1
ATOM 5874 N N . PRO A 1 331 ? -11.594 -23.122 -5.241 1.00 22.61 337 PRO A N 1
ATOM 5875 C CA . PRO A 1 331 ? -12.304 -24.391 -5.054 1.00 20.76 337 PRO A CA 1
ATOM 5876 C C . PRO A 1 331 ? -11.365 -25.478 -4.536 1.00 22.92 337 PRO A C 1
ATOM 5877 O O . PRO A 1 331 ? -10.269 -25.649 -5.072 1.00 19.55 337 PRO A O 1
ATOM 5888 N N . PRO A 1 332 ? -11.781 -26.210 -3.491 1.00 15.09 338 PRO A N 1
ATOM 5889 C CA . PRO A 1 332 ? -10.930 -27.275 -2.971 1.00 17.22 338 PRO A CA 1
ATOM 5890 C C . PRO A 1 332 ? -10.554 -28.317 -4.039 1.00 18.04 338 PRO A C 1
ATOM 5891 O O . PRO A 1 332 ? -9.478 -28.906 -3.927 1.00 16.13 338 PRO A O 1
ATOM 5902 N N . ALA A 1 333 ? -11.390 -28.505 -5.064 1.00 18.80 339 ALA A N 1
ATOM 5903 C CA . ALA A 1 333 ? -11.118 -29.467 -6.122 1.00 16.50 339 ALA A CA 1
ATOM 5904 C C . ALA A 1 333 ? -9.750 -29.245 -6.787 1.00 17.04 339 ALA A C 1
ATOM 5905 O O . ALA A 1 333 ? -9.131 -30.195 -7.239 1.00 18.85 339 ALA A O 1
ATOM 5913 N N . VAL A 1 334 ? -9.309 -27.998 -6.859 1.00 15.96 340 VAL A N 1
ATOM 5914 C CA . VAL A 1 334 ? -8.030 -27.675 -7.518 1.00 20.13 340 VAL A CA 1
ATOM 5915 C C . VAL A 1 334 ? -6.886 -28.396 -6.796 1.00 17.78 340 VAL A C 1
ATOM 5916 O O . VAL A 1 334 ? -6.022 -28.993 -7.432 1.00 21.53 340 VAL A O 1
ATOM 5930 N N . PHE A 1 335 ? -6.905 -28.354 -5.468 1.00 14.76 341 PHE A N 1
ATOM 5931 C CA . PHE A 1 335 ? -5.879 -28.992 -4.660 1.00 11.48 341 PHE A CA 1
ATOM 5932 C C . PHE A 1 335 ? -6.104 -30.486 -4.496 1.00 16.81 341 PHE A C 1
ATOM 5933 O O . PHE A 1 335 ? -5.156 -31.264 -4.452 1.00 15.39 341 PHE A O 1
ATOM 5951 N N . LEU A 1 336 ? -7.365 -30.908 -4.418 1.00 17.20 342 LEU A N 1
ATOM 5952 C CA . LEU A 1 336 ? -7.659 -32.330 -4.244 1.00 15.50 342 LEU A CA 1
ATOM 5953 C C . LEU A 1 336 ? -7.265 -33.141 -5.475 1.00 13.23 342 LEU A C 1
ATOM 5954 O O . LEU A 1 336 ? -6.769 -34.248 -5.363 1.00 17.11 342 LEU A O 1
ATOM 5971 N N . GLY A 1 337 ? -7.501 -32.589 -6.656 1.00 19.05 343 GLY A N 1
ATOM 5972 C CA . GLY A 1 337 ? -7.181 -33.305 -7.874 1.00 17.77 343 GLY A CA 1
ATOM 5973 C C . GLY A 1 337 ? -5.687 -33.566 -7.967 1.00 18.66 343 GLY A C 1
ATOM 5974 O O . GLY A 1 337 ? -5.236 -34.651 -8.328 1.00 18.82 343 GLY A O 1
ATOM 5979 N N . LEU A 1 338 ? -4.919 -32.540 -7.625 1.00 21.49 344 LEU A N 1
ATOM 5980 C CA . LEU A 1 338 ? -3.465 -32.606 -7.683 1.00 17.63 344 LEU A CA 1
ATOM 5981 C C . LEU A 1 338 ? -2.945 -33.587 -6.635 1.00 19.04 344 LEU A C 1
ATOM 5982 O O . LEU A 1 338 ? -2.080 -34.412 -6.921 1.00 18.48 344 LEU A O 1
ATOM 5999 N N . ALA A 1 339 ? -3.489 -33.512 -5.422 1.00 20.67 345 ALA A N 1
ATOM 6000 C CA . ALA A 1 339 ? -3.120 -34.454 -4.369 1.00 17.40 345 ALA A CA 1
ATOM 6001 C C . ALA A 1 339 ? -3.345 -35.923 -4.789 1.00 18.51 345 ALA A C 1
ATOM 6002 O O . ALA A 1 339 ? -2.505 -36.786 -4.537 1.00 21.99 345 ALA A O 1
ATOM 6010 N N . ARG A 1 340 ? -4.475 -36.201 -5.426 1.00 19.27 346 ARG A N 1
ATOM 6011 C CA . ARG A 1 340 ? -4.785 -37.566 -5.849 1.00 24.36 346 ARG A CA 1
ATOM 6012 C C . ARG A 1 340 ? -3.730 -38.054 -6.829 1.00 24.41 346 ARG A C 1
ATOM 6013 O O . ARG A 1 340 ? -3.350 -39.230 -6.850 1.00 28.86 346 ARG A O 1
ATOM 6040 N N . LYS A 1 341 ? -3.256 -37.121 -7.640 1.00 25.45 347 LYS A N 1
ATOM 6041 C CA . LYS A 1 341 ? -2.258 -37.396 -8.657 1.00 25.10 347 LYS A CA 1
ATOM 6042 C C . LYS A 1 341 ? -0.882 -37.778 -8.079 1.00 28.23 347 LYS A C 1
ATOM 6043 O O . LYS A 1 341 ? -0.218 -38.675 -8.593 1.00 32.74 347 LYS A O 1
ATOM 6066 N N . ILE A 1 342 ? -0.440 -37.116 -7.018 1.00 25.14 348 ILE A N 1
ATOM 6067 C CA . ILE A 1 342 ? 0.898 -37.402 -6.491 1.00 28.03 348 ILE A CA 1
ATOM 6068 C C . ILE A 1 342 ? 0.947 -38.443 -5.360 1.00 25.55 348 ILE A C 1
ATOM 6069 O O . ILE A 1 342 ? 1.980 -39.072 -5.153 1.00 28.83 348 ILE A O 1
ATOM 6086 N N . TYR A 1 343 ? -0.154 -38.651 -4.643 1.00 32.29 349 TYR A N 1
ATOM 6087 C CA . TYR A 1 343 ? -0.149 -39.623 -3.544 1.00 31.73 349 TYR A CA 1
ATOM 6088 C C . TYR A 1 343 ? -0.583 -41.026 -3.996 1.00 34.10 349 TYR A C 1
ATOM 6089 O O . TYR A 1 343 ? -0.054 -42.027 -3.514 1.00 62.09 349 TYR A O 1
ATOM 6109 N N . LYS A 1 344 ? -1.532 -41.096 -4.924 1.00 53.35 350 LYS A N 1
ATOM 6110 C CA . LYS A 1 344 ? -2.015 -42.377 -5.432 1.00 63.28 350 LYS A CA 1
ATOM 6111 C C . LYS A 1 344 ? -0.905 -43.117 -6.168 1.00 67.48 350 LYS A C 1
ATOM 6112 O O . LYS A 1 344 ? 0.204 -43.268 -5.654 1.00 61.78 350 LYS A O 1
#

Sequence (343 aa):
DVYAQEKQDFVQHFSQIVRVLTEDEMGHPEIGDAIARLKEVLEYNAIGGKYNRGLTVVVAFRELVEPRKQDADSLQRAWTVGWCVELLQQAFFLVADDIMDSSLTRRGQICWYQKPGVGLDAINDANLLEACIYRLLKLYCREQPYYLNLIELFLQSSYQTEIGQTLDLLTAPQGNVDLVRFTEKRYKSIVKYKTAFYSFYLPIAAAMYMAGIDGEKEHANAKKILLEMGEFFQIQDDYLDLFGDPSVTGKIGTDIQDNKCSWLVVQCLQRATPEQYQILKENYGQKEAEKVARVKALYEELDLPAVFLQYEEDSYSHIMALIEQYAAPLPPAVFLGLARKIYK

GO terms:
  GO:0005777 peroxisome (C, IDA)
  GO:0005829 cytosol (C, IDA)
  GO:0004161 dimethylallyltranstransferase activity (F, EXP)
  GO:0004337 (2E,6E)-farnesyl diphosphate synthase activity (F, EXP)
  GO:0006695 cholesterol biosynthetic process (P, TAS)
  GO:0005829 cytosol (C, TAS)
  GO:0005515 protein binding (F, IPI)
  GO:0003723 RNA binding (F, HDA)
  GO:0005759 mitochondrial matrix (C, IDA)

Organism: Homo sapiens (NCBI:txid9606)

B-factor: mean 24.31, std 12.79, range [4.41, 81.84]

InterPro domains:
  IPR000092 Polyprenyl synthetase-like [PF00348] (110-374)
  IPR000092 Polyprenyl synthetase-like [cd00685] (106-417)
  IPR008949 Isoprenoid synthase domain superfamily [G3DSA:1.10.600.10] (66-416)
  IPR008949 Isoprenoid synthase domain superfamily [SSF48576] (77-418)
  IPR033749 Polyprenyl synthetase, conserved site [PS00444] (301-313)
  IPR033749 Polyprenyl synthetase, conserved site [PS00723] (166-180)
  IPR039702 Farnesyl pyrophosphate synthase-like [PTHR11525] (77-419)

Secondary structure (DSSP, 8-state):
-HHHHHHHHHHHHHHHHHHHHHTTTTT-GGGHHHHHHHHHHHHHHTSSS--HHHHHHHHHHHHHS-GGG--HHHHHHHHHHHHHHHHHHHHHHHHHHHHTT--EETTEE-GGGSTTTGGGHHHHHHHHHHHHHHHHHHHHTTSTTHHHHHHHHHHHHHHHHHHHHHHHHHS-TT---GGG--HHHHHHHHIIIIIIIIIIHHHHHHHHHTT---HHHHHHHHHHHHHHHHHHHHHHHHHHHHS-HHHH-S---TTTTT---HHHHHHHHH--HHHHHHHHHHTT---HHHHHHHHHHHHHTTHHHHHHHHHHHHHHHHHHHHHHH-TTS-HHHHHHHHHHHH-